Protein AF-0000000081273935 (afdb_homodimer)

Secondary structure (DSSP, 8-state):
-BPPHHHHHHHHHHHHHHH-TTS-B-HHHHHHHHT--HHHHHHHHHHHHHTTSEEEE-STT-EEEESS-GGG-BHHHHHHHH-TT---SGGG-TTT---TTTTT-HHHHHHHHHHHHHHHHHTT-BHHHHHSSHHHHHHHHHHS----------------------------/-BPPHHHHHHHHHHHHHHH-TTS-B-HHHHHHHHT--HHHHHHHHHHHHH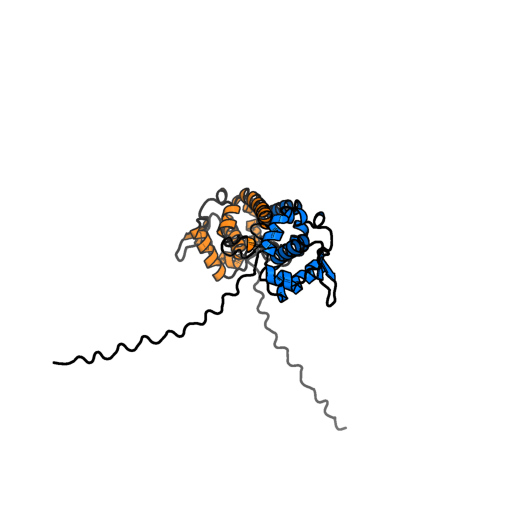TTSEEEE-STT-EEEESS-GGG-BHHHHHHHH-TT---SGGG-TTT---TTTTT-HHHHHHHHHHHHHHHHHTT-BHHHHHSSHHHHHHHHHHTT---------------------------

Structure (mmCIF, N/CA/C/O backbone):
data_AF-0000000081273935-model_v1
#
loop_
_entity.id
_entity.type
_entity.pdbx_description
1 polymer 'HTH-type transcriptional regulator NsrR'
#
loop_
_atom_site.group_PDB
_atom_site.id
_atom_site.type_symbol
_atom_site.label_atom_id
_atom_site.label_alt_id
_atom_site.label_comp_id
_atom_site.label_asym_id
_atom_site.label_entity_id
_atom_site.label_seq_id
_atom_site.pdbx_PDB_ins_code
_atom_site.Cartn_x
_atom_site.Cartn_y
_atom_site.Cartn_z
_atom_site.occupancy
_atom_site.B_iso_or_equiv
_atom_site.auth_seq_id
_atom_site.auth_comp_id
_atom_site.auth_asym_id
_atom_site.auth_atom_id
_atom_site.pdbx_PDB_model_num
ATOM 1 N N . MET A 1 1 ? -3.295 0.38 0.451 1 48.06 1 MET A N 1
ATOM 2 C CA . MET A 1 1 ? -1.956 0.269 -0.122 1 48.06 1 MET A CA 1
ATOM 3 C C . MET A 1 1 ? -1.962 -0.638 -1.348 1 48.06 1 MET A C 1
ATOM 5 O O . MET A 1 1 ? -2.605 -1.689 -1.345 1 48.06 1 MET A O 1
ATOM 9 N N . ARG A 1 2 ? -1.8 -0.103 -2.625 1 55.75 2 ARG A N 1
ATOM 10 C CA . ARG A 1 2 ? -1.937 -0.917 -3.828 1 55.75 2 ARG A CA 1
ATOM 11 C C . ARG A 1 2 ? -0.639 -1.654 -4.141 1 55.75 2 ARG A C 1
ATOM 13 O O . ARG A 1 2 ? 0.449 -1.088 -4.016 1 55.75 2 ARG A O 1
ATOM 20 N N . LEU A 1 3 ? -0.863 -2.967 -4.121 1 71.56 3 LEU A N 1
ATOM 21 C CA . LEU A 1 3 ? 0.276 -3.668 -4.703 1 71.56 3 LEU A CA 1
ATOM 22 C C . LEU A 1 3 ? 0.475 -3.27 -6.16 1 71.56 3 LEU A C 1
ATOM 24 O O . LEU A 1 3 ? -0.487 -2.924 -6.852 1 71.56 3 LEU A O 1
ATOM 28 N N . THR A 1 4 ? 1.624 -3.127 -6.492 1 75.62 4 THR A N 1
ATOM 29 C CA . THR A 1 4 ? 1.9 -2.873 -7.902 1 75.62 4 THR A CA 1
ATOM 30 C C . THR A 1 4 ? 1.404 -4.027 -8.766 1 75.62 4 THR A C 1
ATOM 32 O O . THR A 1 4 ? 1.265 -5.152 -8.289 1 75.62 4 THR A O 1
ATOM 35 N N . ASP A 1 5 ? 1.161 -3.74 -10 1 79.19 5 ASP A N 1
ATOM 36 C CA . ASP A 1 5 ? 0.816 -4.785 -10.961 1 79.19 5 ASP A CA 1
ATOM 37 C C . ASP A 1 5 ? 1.893 -5.867 -11.008 1 79.19 5 ASP A C 1
ATOM 39 O O . ASP A 1 5 ? 1.584 -7.051 -11.148 1 79.19 5 ASP A O 1
ATOM 43 N N . TYR A 1 6 ? 3.049 -5.402 -10.891 1 85.56 6 TYR A N 1
ATOM 44 C CA . TYR A 1 6 ? 4.168 -6.336 -10.922 1 85.56 6 TYR A CA 1
ATOM 45 C C . TYR A 1 6 ? 4.059 -7.352 -9.789 1 85.56 6 TYR A C 1
ATOM 47 O O . TYR A 1 6 ? 4.223 -8.555 -10.008 1 85.56 6 TYR A O 1
ATOM 55 N N . THR A 1 7 ? 3.797 -6.887 -8.594 1 87.44 7 THR A N 1
ATOM 56 C CA . THR A 1 7 ? 3.676 -7.766 -7.43 1 87.44 7 THR A CA 1
ATOM 57 C C . THR A 1 7 ? 2.455 -8.672 -7.566 1 87.44 7 THR A C 1
ATOM 59 O O . THR A 1 7 ? 2.535 -9.875 -7.293 1 87.44 7 THR A O 1
ATOM 62 N N . ASP A 1 8 ? 1.388 -8.109 -8.031 1 84 8 ASP A N 1
ATOM 63 C CA . ASP A 1 8 ? 0.167 -8.891 -8.219 1 84 8 ASP A CA 1
ATOM 64 C C . ASP A 1 8 ? 0.382 -10.008 -9.234 1 84 8 ASP A C 1
ATOM 66 O O . ASP A 1 8 ? 0.072 -11.172 -8.961 1 84 8 ASP A O 1
ATOM 70 N N . TYR A 1 9 ? 0.922 -9.633 -10.352 1 88.75 9 TYR A N 1
ATOM 71 C CA . TYR A 1 9 ? 1.164 -10.625 -11.398 1 88.75 9 TYR A CA 1
ATOM 72 C C . TYR A 1 9 ? 2.18 -11.664 -10.945 1 88.75 9 TYR A C 1
ATOM 74 O O . TYR A 1 9 ? 2.094 -12.828 -11.328 1 88.75 9 TYR A O 1
ATOM 82 N N . SER A 1 10 ? 3.078 -11.211 -10.156 1 93.25 10 SER A N 1
ATOM 83 C CA . SER A 1 10 ? 4.059 -12.148 -9.625 1 93.25 10 SER A CA 1
ATOM 84 C C . SER A 1 10 ? 3.395 -13.211 -8.766 1 93.25 10 SER A C 1
ATOM 86 O O . SER A 1 10 ? 3.674 -14.406 -8.922 1 93.25 10 SER A O 1
ATOM 88 N N . LEU A 1 11 ? 2.539 -12.742 -7.91 1 91.75 11 LEU A N 1
ATOM 89 C CA . LEU A 1 11 ? 1.852 -13.672 -7.02 1 91.75 11 LEU A CA 1
ATOM 90 C C . LEU A 1 11 ? 0.932 -14.594 -7.809 1 91.75 11 LEU A C 1
ATOM 92 O O . LEU A 1 11 ? 0.904 -15.805 -7.562 1 91.75 11 LEU A O 1
ATOM 96 N N . ARG A 1 12 ? 0.26 -14.125 -8.75 1 87.31 12 ARG A N 1
ATOM 97 C CA . ARG A 1 12 ? -0.607 -14.93 -9.602 1 87.31 12 ARG A CA 1
ATOM 98 C C . ARG A 1 12 ? 0.199 -15.969 -10.375 1 87.31 12 ARG A C 1
ATOM 100 O O . ARG A 1 12 ? -0.231 -17.109 -10.523 1 87.31 12 ARG A O 1
ATOM 107 N N . THR A 1 13 ? 1.25 -15.523 -10.875 1 93.06 13 THR A N 1
ATOM 108 C CA . THR A 1 13 ? 2.135 -16.422 -11.609 1 93.06 13 THR A CA 1
ATOM 109 C C . THR A 1 13 ? 2.596 -17.578 -10.711 1 93.06 13 THR A C 1
ATOM 111 O O . THR A 1 13 ? 2.516 -18.734 -11.109 1 93.06 13 THR A O 1
ATOM 114 N N . LEU A 1 14 ? 3.041 -17.25 -9.547 1 94.88 14 LEU A N 1
ATOM 115 C CA . LEU A 1 14 ? 3.498 -18.266 -8.602 1 94.88 14 LEU A CA 1
ATOM 116 C C . LEU A 1 14 ? 2.373 -19.25 -8.266 1 94.88 14 LEU A C 1
ATOM 118 O O . LEU A 1 14 ? 2.596 -20.453 -8.18 1 94.88 14 LEU A O 1
ATOM 122 N N . ILE A 1 15 ? 1.193 -18.734 -8.078 1 91.12 15 ILE A N 1
ATOM 123 C CA . ILE A 1 15 ? 0.037 -19.562 -7.75 1 91.12 15 ILE A CA 1
ATOM 124 C C . ILE A 1 15 ? -0.25 -20.531 -8.906 1 91.12 15 ILE A C 1
ATOM 126 O O . ILE A 1 15 ? -0.48 -21.719 -8.68 1 91.12 15 ILE A O 1
ATOM 130 N N . TYR A 1 16 ? -0.215 -20.016 -10.125 1 89.75 16 TYR A N 1
ATOM 131 C CA . TYR A 1 16 ? -0.485 -20.828 -11.305 1 89.75 16 TYR A CA 1
ATOM 132 C C . TYR A 1 16 ? 0.5 -21.984 -11.398 1 89.75 16 TYR A C 1
ATOM 134 O O . TYR A 1 16 ? 0.101 -23.141 -11.617 1 89.75 16 TYR A O 1
ATOM 142 N N . VAL A 1 17 ? 1.719 -21.656 -11.273 1 93.44 17 VAL A N 1
ATOM 143 C CA . VAL A 1 17 ? 2.756 -22.672 -11.367 1 93.44 17 VAL A CA 1
ATOM 144 C C . VAL A 1 17 ? 2.584 -23.688 -10.242 1 93.44 17 VAL A C 1
ATOM 146 O O . VAL A 1 17 ? 2.729 -24.906 -10.461 1 93.44 17 VAL A O 1
ATOM 149 N N . ALA A 1 18 ? 2.285 -23.234 -9.07 1 92.44 18 ALA A N 1
ATOM 150 C CA . ALA A 1 18 ? 2.166 -24.078 -7.891 1 92.44 18 ALA A CA 1
ATOM 151 C C . ALA A 1 18 ? 1.022 -25.078 -8.055 1 92.44 18 ALA A C 1
ATOM 153 O O . ALA A 1 18 ? 1.094 -26.203 -7.543 1 92.44 18 ALA A O 1
ATOM 154 N N . VAL A 1 19 ? -0.063 -24.719 -8.703 1 87.06 19 VAL A N 1
ATOM 155 C CA . VAL A 1 19 ? -1.219 -25.594 -8.836 1 87.06 19 VAL A CA 1
ATOM 156 C C . VAL A 1 19 ? -0.988 -26.594 -9.969 1 87.06 19 VAL A C 1
ATOM 158 O O . VAL A 1 19 ? -1.79 -27.5 -10.18 1 87.06 19 VAL A O 1
ATOM 161 N N . HIS A 1 20 ? 0.089 -26.391 -10.727 1 88.06 20 HIS A N 1
ATOM 162 C CA . HIS A 1 20 ? 0.511 -27.312 -11.773 1 88.06 20 HIS A CA 1
ATOM 163 C C . HIS A 1 20 ? 1.897 -27.875 -11.484 1 88.06 20 HIS A C 1
ATOM 165 O O . HIS A 1 20 ? 2.826 -27.688 -12.273 1 88.06 20 HIS A O 1
ATOM 171 N N . PRO A 1 21 ? 2.061 -28.625 -10.438 1 86.5 21 PRO A N 1
ATOM 172 C CA . PRO A 1 21 ? 3.385 -29.047 -9.977 1 86.5 21 PRO A CA 1
ATOM 173 C C . PRO A 1 21 ? 4.043 -30.062 -10.914 1 86.5 21 PRO A C 1
ATOM 175 O O . PRO A 1 21 ? 5.273 -30.156 -10.953 1 86.5 21 PRO A O 1
ATOM 178 N N . ASP A 1 22 ? 3.354 -30.719 -11.688 1 87.75 22 ASP A N 1
ATOM 179 C CA . ASP A 1 22 ? 3.91 -31.797 -12.484 1 87.75 22 ASP A CA 1
ATOM 180 C C . ASP A 1 22 ? 4.012 -31.406 -13.961 1 87.75 22 ASP A C 1
ATOM 182 O O . ASP A 1 22 ? 4.164 -32.281 -14.828 1 87.75 22 ASP A O 1
ATOM 186 N N . VAL A 1 23 ? 3.838 -30.188 -14.219 1 89.69 23 VAL A N 1
ATOM 187 C CA . VAL A 1 23 ? 3.881 -29.75 -15.609 1 89.69 23 VAL A CA 1
ATOM 188 C C . VAL A 1 23 ? 4.789 -28.531 -15.742 1 89.69 23 VAL A C 1
ATOM 190 O O . VAL A 1 23 ? 4.887 -27.719 -14.82 1 89.69 23 VAL A O 1
ATOM 193 N N . LEU A 1 24 ? 5.52 -28.5 -16.812 1 94 24 LEU A N 1
ATOM 194 C CA . LEU A 1 24 ? 6.219 -27.281 -17.203 1 94 24 LEU A CA 1
ATOM 195 C C . LEU A 1 24 ? 5.254 -26.281 -17.828 1 94 24 LEU A C 1
ATOM 197 O O . LEU A 1 24 ? 4.734 -26.516 -18.922 1 94 24 LEU A O 1
ATOM 201 N N . VAL A 1 25 ? 5.039 -25.203 -17.125 1 93.94 25 VAL A N 1
ATOM 202 C CA . VAL A 1 25 ? 4.086 -24.188 -17.578 1 93.94 25 VAL A CA 1
ATOM 203 C C . VAL A 1 25 ? 4.801 -23.156 -18.438 1 93.94 25 VAL A C 1
ATOM 205 O O . VAL A 1 25 ? 5.93 -22.75 -18.141 1 93.94 25 VAL A O 1
ATOM 208 N N . THR A 1 26 ? 4.098 -22.75 -19.5 1 94.12 26 THR A N 1
ATOM 209 C CA . THR A 1 26 ? 4.699 -21.734 -20.359 1 94.12 26 THR A CA 1
ATOM 210 C C . THR A 1 26 ? 4.184 -20.344 -20 1 94.12 26 THR A C 1
ATOM 212 O O . THR A 1 26 ? 3.104 -20.203 -19.422 1 94.12 26 THR A O 1
ATOM 215 N N . ILE A 1 27 ? 4.992 -19.359 -20.344 1 94.81 27 ILE A N 1
ATOM 216 C CA . ILE A 1 27 ? 4.613 -17.969 -20.125 1 94.81 27 ILE A CA 1
ATOM 217 C C . ILE A 1 27 ? 3.293 -17.672 -20.828 1 94.81 27 ILE A C 1
ATOM 219 O O . ILE A 1 27 ? 2.438 -16.969 -20.297 1 94.81 27 ILE A O 1
ATOM 223 N N . GLN A 1 28 ? 3.104 -18.25 -22.016 1 93.19 28 GLN A N 1
ATOM 224 C CA . GLN A 1 28 ? 1.89 -18.031 -22.797 1 93.19 28 GLN A CA 1
ATOM 225 C C . GLN A 1 28 ? 0.659 -18.547 -22.062 1 93.19 28 GLN A C 1
ATOM 227 O O . GLN A 1 28 ? -0.389 -17.906 -22.047 1 93.19 28 GLN A O 1
ATOM 232 N N . GLN A 1 29 ? 0.756 -19.688 -21.469 1 91 29 GLN A N 1
ATOM 233 C CA . GLN A 1 29 ? -0.348 -20.266 -20.703 1 91 29 GLN A CA 1
ATOM 234 C C . GLN A 1 29 ? -0.767 -19.344 -19.562 1 91 29 GLN A C 1
ATOM 236 O O . GLN A 1 29 ? -1.959 -19.109 -19.344 1 91 29 GLN A O 1
ATOM 241 N N . ILE A 1 30 ? 0.21 -18.828 -18.859 1 91.12 30 ILE A N 1
ATOM 242 C CA . ILE A 1 30 ? -0.064 -17.938 -17.734 1 91.12 30 ILE A CA 1
ATOM 243 C C . ILE A 1 30 ? -0.689 -16.641 -18.266 1 91.12 30 ILE A C 1
ATOM 245 O O . ILE A 1 30 ? -1.668 -16.141 -17.703 1 91.12 30 ILE A O 1
ATOM 249 N N . ALA A 1 31 ? -0.119 -16.094 -19.328 1 92.19 31 ALA A N 1
ATOM 250 C CA . ALA A 1 31 ? -0.628 -14.883 -19.953 1 92.19 31 ALA A CA 1
ATOM 251 C C . ALA A 1 31 ? -2.094 -15.039 -20.344 1 92.19 31 ALA A C 1
ATOM 253 O O . ALA A 1 31 ? -2.92 -14.172 -20.047 1 92.19 31 ALA A O 1
ATOM 254 N N . ASP A 1 32 ? -2.422 -16.141 -20.938 1 87.94 32 ASP A N 1
ATOM 255 C CA . ASP A 1 32 ? -3.773 -16.422 -21.422 1 87.94 32 ASP A CA 1
ATOM 256 C C . ASP A 1 32 ? -4.738 -16.594 -20.25 1 87.94 32 ASP A C 1
ATOM 258 O O . ASP A 1 32 ? -5.875 -16.125 -20.297 1 87.94 32 ASP A O 1
ATOM 262 N N . ALA A 1 33 ? -4.238 -17.234 -19.281 1 83.31 33 ALA A N 1
ATOM 263 C CA . ALA A 1 33 ? -5.086 -17.562 -18.125 1 83.31 33 ALA A CA 1
ATOM 264 C C . ALA A 1 33 ? -5.516 -16.297 -17.406 1 83.31 33 ALA A C 1
ATOM 266 O O . ALA A 1 33 ? -6.652 -16.203 -16.922 1 83.31 33 ALA A O 1
ATOM 267 N N . PHE A 1 34 ? -4.613 -15.273 -17.375 1 83.44 34 PHE A N 1
ATOM 268 C CA . PHE A 1 34 ? -4.902 -14.109 -16.547 1 83.44 34 PHE A CA 1
ATOM 269 C C . PHE A 1 34 ? -5.102 -12.867 -17.406 1 83.44 34 PHE A C 1
ATOM 271 O O . PHE A 1 34 ? -5.371 -11.781 -16.891 1 83.44 34 PHE A O 1
ATOM 278 N N . GLY A 1 35 ? -4.977 -12.984 -18.625 1 85.81 35 GLY A N 1
ATOM 279 C CA . GLY A 1 35 ? -5.125 -11.828 -19.5 1 85.81 35 GLY A CA 1
ATOM 280 C C . GLY A 1 35 ? -4.027 -10.797 -19.328 1 85.81 35 GLY A C 1
ATOM 281 O O . GLY A 1 35 ? -4.297 -9.594 -19.328 1 85.81 35 GLY A O 1
ATOM 282 N N . ILE A 1 36 ? -2.863 -11.297 -19.062 1 86.75 36 ILE A N 1
ATOM 283 C CA . ILE A 1 36 ? -1.701 -10.438 -18.875 1 86.75 36 ILE A CA 1
ATOM 284 C C . ILE A 1 36 ? -0.854 -10.43 -20.141 1 86.75 36 ILE A C 1
ATOM 286 O O . ILE A 1 36 ? -0.608 -11.484 -20.734 1 86.75 36 ILE A O 1
ATOM 290 N N . PRO A 1 37 ? -0.52 -9.203 -20.562 1 91.25 37 PRO A N 1
ATOM 291 C CA . PRO A 1 37 ? 0.377 -9.188 -21.719 1 91.25 37 PRO A CA 1
ATOM 292 C C . PRO A 1 37 ? 1.654 -9.992 -21.484 1 91.25 37 PRO A C 1
ATOM 294 O O . PRO A 1 37 ? 2.271 -9.891 -20.422 1 91.25 37 PRO A O 1
ATOM 297 N N . LYS A 1 38 ? 2.031 -10.727 -22.547 1 94.25 38 LYS A N 1
ATOM 298 C CA . LYS A 1 38 ? 3.168 -11.641 -22.484 1 94.25 38 LYS A CA 1
ATOM 299 C C . LYS A 1 38 ? 4.445 -10.898 -22.109 1 94.25 38 LYS A C 1
ATOM 301 O O . LYS A 1 38 ? 5.258 -11.398 -21.328 1 94.25 38 LYS A O 1
ATOM 306 N N . ASN A 1 39 ? 4.602 -9.703 -22.625 1 93.81 39 ASN A N 1
ATOM 307 C CA . ASN A 1 39 ? 5.816 -8.93 -22.375 1 93.81 39 ASN A CA 1
ATOM 308 C C . ASN A 1 39 ? 5.969 -8.586 -20.891 1 93.81 39 ASN A C 1
ATOM 310 O O . ASN A 1 39 ? 7.082 -8.594 -20.359 1 93.81 39 ASN A O 1
ATOM 314 N N . HIS A 1 40 ? 4.859 -8.344 -20.281 1 91.75 40 HIS A N 1
ATOM 315 C CA . HIS A 1 40 ? 4.898 -8.07 -18.859 1 91.75 40 HIS A CA 1
ATOM 316 C C . HIS A 1 40 ? 5.293 -9.32 -18.062 1 91.75 40 HIS A C 1
ATOM 318 O O . HIS A 1 40 ? 6.07 -9.234 -17.109 1 91.75 40 HIS A O 1
ATOM 324 N N . LEU A 1 41 ? 4.816 -10.43 -18.531 1 94.75 41 LEU A N 1
ATOM 325 C CA . LEU A 1 41 ? 5.062 -11.68 -17.828 1 94.75 41 LEU A CA 1
ATOM 326 C C . LEU A 1 41 ? 6.516 -12.109 -17.969 1 94.75 41 LEU A C 1
ATOM 328 O O . LEU A 1 41 ? 7.09 -12.703 -17.047 1 94.75 41 LEU A O 1
ATOM 332 N N . ILE A 1 42 ? 7.109 -11.781 -19.078 1 95.56 42 ILE A N 1
ATOM 333 C CA . ILE A 1 42 ? 8.508 -12.141 -19.297 1 95.56 42 ILE A CA 1
ATOM 334 C C . ILE A 1 42 ? 9.375 -11.508 -18.219 1 95.56 42 ILE A C 1
ATOM 336 O O . ILE A 1 42 ? 10.203 -12.188 -17.609 1 95.56 42 ILE A O 1
ATOM 340 N N . LYS A 1 43 ? 9.164 -10.273 -17.922 1 95 43 LYS A N 1
ATOM 341 C CA . LYS A 1 43 ? 9.922 -9.562 -16.906 1 95 43 LYS A CA 1
ATOM 342 C C . LYS A 1 43 ? 9.656 -10.148 -15.516 1 95 43 LYS A C 1
ATOM 344 O O . LYS A 1 43 ? 10.578 -10.297 -14.719 1 95 43 LYS A O 1
ATOM 349 N N . ILE A 1 44 ? 8.461 -10.438 -15.32 1 95.56 44 ILE A N 1
ATOM 350 C CA . ILE A 1 44 ? 8.047 -10.969 -14.031 1 95.56 44 ILE A CA 1
ATOM 351 C C . ILE A 1 44 ? 8.703 -12.328 -13.797 1 95.56 44 ILE A C 1
ATOM 353 O O . ILE A 1 44 ? 9.273 -12.57 -12.734 1 95.56 44 ILE A O 1
ATOM 357 N N . VAL A 1 45 ? 8.625 -13.211 -14.789 1 97.06 45 VAL A N 1
ATOM 358 C CA . VAL A 1 45 ? 9.18 -14.555 -14.688 1 97.06 45 VAL A CA 1
ATOM 359 C C . VAL A 1 45 ? 10.695 -14.477 -14.508 1 97.06 45 VAL A C 1
ATOM 361 O O . VAL A 1 45 ? 11.273 -15.211 -13.703 1 97.06 45 VAL A O 1
ATOM 364 N N . GLN A 1 46 ? 11.289 -13.609 -15.203 1 96.38 46 GLN A N 1
ATOM 365 C CA . GLN A 1 46 ? 12.727 -13.398 -15.055 1 96.38 46 GLN A CA 1
ATOM 366 C C . GLN A 1 46 ? 13.078 -12.953 -13.641 1 96.38 46 GLN A C 1
ATOM 368 O O . GLN A 1 46 ? 13.992 -13.492 -13.016 1 96.38 46 GLN A O 1
ATOM 373 N N . GLY A 1 47 ? 12.375 -12.008 -13.141 1 96.25 47 GLY A N 1
ATOM 374 C CA . GLY A 1 47 ? 12.594 -11.523 -11.789 1 96.25 47 GLY A CA 1
ATOM 375 C C . GLY A 1 47 ? 12.383 -12.586 -10.727 1 96.25 47 GLY A C 1
ATOM 376 O O . GLY A 1 47 ? 13.195 -12.727 -9.812 1 96.25 47 GLY A O 1
ATOM 377 N N . LEU A 1 48 ? 11.312 -13.297 -10.859 1 97.62 48 LEU A N 1
ATOM 378 C CA . LEU A 1 48 ? 11.008 -14.367 -9.914 1 97.62 48 LEU A CA 1
ATOM 379 C C . LEU A 1 48 ? 12.062 -15.461 -9.977 1 97.62 48 LEU A C 1
ATOM 381 O O . LEU A 1 48 ? 12.391 -16.062 -8.953 1 97.62 48 LEU A O 1
ATOM 385 N N . GLY A 1 49 ? 12.547 -15.727 -11.219 1 97.5 49 GLY A N 1
ATOM 386 C CA . GLY A 1 49 ? 13.633 -16.688 -11.391 1 97.5 49 GLY A CA 1
ATOM 387 C C . GLY A 1 49 ? 14.914 -16.25 -10.703 1 97.5 49 GLY A C 1
ATOM 388 O O . GLY A 1 49 ? 15.578 -17.047 -10.047 1 97.5 49 GLY A O 1
ATOM 389 N N . GLN A 1 50 ? 15.242 -14.969 -10.797 1 96.5 50 GLN A N 1
ATOM 390 C CA . GLN A 1 50 ? 16.453 -14.422 -10.195 1 96.5 50 GLN A CA 1
ATOM 391 C C . GLN A 1 50 ? 16.391 -14.508 -8.672 1 96.5 50 GLN A C 1
ATOM 393 O O . GLN A 1 50 ? 17.422 -14.656 -8.016 1 96.5 50 GLN A O 1
ATOM 398 N N . ASN A 1 51 ? 15.227 -14.469 -8.156 1 96 51 ASN A N 1
ATOM 399 C CA . ASN A 1 51 ? 15.055 -14.5 -6.711 1 96 51 ASN A CA 1
ATOM 400 C C . ASN A 1 51 ? 14.82 -15.922 -6.203 1 96 51 ASN A C 1
ATOM 402 O O . ASN A 1 51 ? 14.547 -16.125 -5.02 1 96 51 ASN A O 1
ATOM 406 N N . GLY A 1 52 ? 14.844 -16.859 -7.098 1 97.12 52 GLY A N 1
ATOM 407 C CA . GLY A 1 52 ? 14.805 -18.266 -6.727 1 97.12 52 GLY A CA 1
ATOM 408 C C . GLY A 1 52 ? 13.398 -18.781 -6.488 1 97.12 52 GLY A C 1
ATOM 409 O O . GLY A 1 52 ? 13.219 -19.875 -5.961 1 97.12 52 GLY A O 1
ATOM 410 N N . PHE A 1 53 ? 12.391 -18.031 -6.867 1 98.19 53 PHE A N 1
ATOM 411 C CA . PHE A 1 53 ? 11.008 -18.469 -6.676 1 98.19 53 PHE A CA 1
ATOM 412 C C . PHE A 1 53 ? 10.562 -19.375 -7.809 1 98.19 53 PHE A C 1
ATOM 414 O O . PHE A 1 53 ? 9.703 -20.25 -7.613 1 98.19 53 PHE A O 1
ATOM 421 N N . LEU A 1 54 ? 11.172 -19.141 -8.977 1 98.06 54 LEU A N 1
ATOM 422 C CA . LEU A 1 54 ? 10.883 -19.953 -10.148 1 98.06 54 LEU A CA 1
ATOM 423 C C . LEU A 1 54 ? 12.164 -20.531 -10.742 1 98.06 54 LEU A C 1
ATOM 425 O O . LEU A 1 54 ? 13.258 -20.016 -10.492 1 98.06 54 LEU A O 1
ATOM 429 N N . HIS A 1 55 ? 11.984 -21.594 -11.383 1 97.25 55 HIS A N 1
ATOM 430 C CA . HIS A 1 55 ? 13.016 -22.203 -12.211 1 97.25 55 HIS A CA 1
ATOM 431 C C . HIS A 1 55 ? 12.555 -22.312 -13.664 1 97.25 55 HIS A C 1
ATOM 433 O O . HIS A 1 55 ? 11.461 -22.812 -13.938 1 97.25 55 HIS A O 1
ATOM 439 N N . THR A 1 56 ? 13.375 -21.828 -14.547 1 95.38 56 THR A N 1
ATOM 440 C CA . THR A 1 56 ? 13.016 -21.844 -15.953 1 95.38 56 THR A CA 1
ATOM 441 C C . THR A 1 56 ? 13.875 -22.844 -16.719 1 95.38 56 THR A C 1
ATOM 443 O O . THR A 1 56 ? 15.094 -22.875 -16.562 1 95.38 56 THR A O 1
ATOM 446 N N . VAL A 1 57 ? 13.219 -23.688 -17.453 1 93.94 57 VAL A N 1
ATOM 447 C CA . VAL A 1 57 ? 13.875 -24.594 -18.391 1 93.94 57 VAL A CA 1
ATOM 448 C C . VAL A 1 57 ? 13.789 -24.031 -19.797 1 93.94 57 VAL A C 1
ATOM 450 O O . VAL A 1 57 ? 12.695 -23.797 -20.312 1 93.94 57 VAL A O 1
ATOM 453 N N . ARG A 1 58 ? 14.938 -23.797 -20.344 1 88.75 58 ARG A N 1
ATOM 454 C CA . ARG A 1 58 ? 14.977 -23.234 -21.688 1 88.75 58 ARG A CA 1
ATOM 455 C C . ARG A 1 58 ? 14.797 -24.312 -22.75 1 88.75 58 ARG A C 1
ATOM 457 O O . ARG A 1 58 ? 14.938 -25.5 -22.453 1 88.75 58 ARG A O 1
ATOM 464 N N . GLY A 1 59 ? 14.43 -23.906 -24.016 1 86.56 59 GLY A N 1
ATOM 465 C CA . GLY A 1 59 ? 14.273 -24.828 -25.141 1 86.56 59 GLY A CA 1
ATOM 466 C C . GLY A 1 59 ? 12.836 -24.953 -25.609 1 86.56 59 GLY A C 1
ATOM 467 O O . GLY A 1 59 ? 11.914 -24.453 -24.953 1 86.56 59 GLY A O 1
ATOM 468 N N . ARG A 1 60 ? 12.602 -25.609 -26.656 1 86.5 60 ARG A N 1
ATOM 469 C CA . ARG A 1 60 ? 11.297 -25.781 -27.297 1 86.5 60 ARG A CA 1
ATOM 470 C C . ARG A 1 60 ? 10.32 -26.484 -26.359 1 86.5 60 ARG A C 1
ATOM 472 O O . ARG A 1 60 ? 9.133 -26.141 -26.312 1 86.5 60 ARG A O 1
ATOM 479 N N . ALA A 1 61 ? 10.875 -27.453 -25.594 1 87.62 61 ALA A N 1
ATOM 480 C CA . ALA A 1 61 ? 10.031 -28.172 -24.641 1 87.62 61 ALA A CA 1
ATOM 481 C C . ALA A 1 61 ? 10.195 -27.609 -23.234 1 87.62 61 ALA A C 1
ATOM 483 O O . ALA A 1 61 ? 9.906 -28.281 -22.25 1 87.62 61 ALA A O 1
ATOM 484 N N . GLY A 1 62 ? 10.656 -26.375 -23.219 1 91.56 62 GLY A N 1
ATOM 485 C CA . GLY A 1 62 ? 10.914 -25.797 -21.906 1 91.56 62 GLY A CA 1
ATOM 486 C C . GLY A 1 62 ? 9.672 -25.219 -21.25 1 91.56 62 GLY A C 1
ATOM 487 O O . GLY A 1 62 ? 8.57 -25.344 -21.781 1 91.56 62 GLY A O 1
ATOM 488 N N . GLY A 1 63 ? 9.828 -24.734 -19.984 1 95.62 63 GLY A N 1
ATOM 489 C CA . GLY A 1 63 ? 8.758 -24.188 -19.156 1 95.62 63 GLY A CA 1
ATOM 490 C C . GLY A 1 63 ? 9.234 -23.75 -17.781 1 95.62 63 GLY A C 1
ATOM 491 O O . GLY A 1 63 ? 10.43 -23.562 -17.562 1 95.62 63 GLY A O 1
ATOM 492 N N . ILE A 1 64 ? 8.25 -23.406 -17 1 96.81 64 ILE A N 1
ATOM 493 C CA . ILE A 1 64 ? 8.523 -22.828 -15.695 1 96.81 64 ILE A CA 1
ATOM 494 C C . ILE A 1 64 ? 8.008 -23.75 -14.594 1 96.81 64 ILE A C 1
ATOM 496 O O . ILE A 1 64 ? 6.918 -24.312 -14.711 1 96.81 64 ILE A O 1
ATOM 500 N N . THR A 1 65 ? 8.82 -23.938 -13.633 1 96.81 65 THR A N 1
ATOM 501 C CA . THR A 1 65 ? 8.438 -24.625 -12.398 1 96.81 65 THR A CA 1
ATOM 502 C C . THR A 1 65 ? 8.789 -23.766 -11.18 1 96.81 65 THR A C 1
ATOM 504 O O . THR A 1 65 ? 9.461 -22.75 -11.305 1 96.81 65 THR A O 1
ATOM 507 N N . LEU A 1 66 ? 8.242 -24.219 -10.07 1 97.44 66 LEU A N 1
ATOM 508 C CA . LEU A 1 66 ? 8.656 -23.531 -8.852 1 97.44 66 LEU A CA 1
ATOM 509 C C . LEU A 1 66 ? 10.141 -23.75 -8.578 1 97.44 66 LEU A C 1
ATOM 511 O O . LEU A 1 66 ? 10.664 -24.844 -8.82 1 97.44 66 LEU A O 1
ATOM 515 N N . GLY A 1 67 ? 10.844 -22.734 -8.039 1 96.94 67 GLY A N 1
ATOM 516 C CA . GLY A 1 67 ? 12.25 -22.844 -7.695 1 96.94 67 GLY A CA 1
ATOM 517 C C . GLY A 1 67 ? 12.492 -23.547 -6.371 1 96.94 67 GLY A C 1
ATOM 518 O O . GLY A 1 67 ? 13.609 -23.984 -6.086 1 96.94 67 GLY A O 1
ATOM 519 N N . ARG A 1 68 ? 11.523 -23.641 -5.578 1 96.19 68 ARG A N 1
ATOM 520 C CA . ARG A 1 68 ? 11.477 -24.328 -4.293 1 96.19 68 ARG A CA 1
ATOM 521 C C . ARG A 1 68 ? 10.047 -24.766 -3.961 1 96.19 68 ARG A C 1
ATOM 523 O O . ARG A 1 68 ? 9.094 -24.297 -4.578 1 96.19 68 ARG A O 1
ATOM 530 N N . PRO A 1 69 ? 9.93 -25.719 -3.045 1 96.62 69 PRO A N 1
ATOM 531 C CA . PRO A 1 69 ? 8.578 -26.156 -2.707 1 96.62 69 PRO A CA 1
ATOM 532 C C . PRO A 1 69 ? 7.672 -25.016 -2.266 1 96.62 69 PRO A C 1
ATOM 534 O O . PRO A 1 69 ? 8.141 -24.062 -1.62 1 96.62 69 PRO A O 1
ATOM 537 N N . ALA A 1 70 ? 6.379 -25.109 -2.572 1 95.69 70 ALA A N 1
ATOM 538 C CA . ALA A 1 70 ? 5.398 -24.062 -2.279 1 95.69 70 ALA A CA 1
ATOM 539 C C . ALA A 1 70 ? 5.371 -23.75 -0.789 1 95.69 70 ALA A C 1
ATOM 541 O O . ALA A 1 70 ? 5.148 -22.594 -0.401 1 95.69 70 ALA A O 1
ATOM 542 N N . VAL A 1 71 ? 5.605 -24.703 0.086 1 95.75 71 VAL A N 1
ATOM 543 C CA . VAL A 1 71 ? 5.551 -24.562 1.537 1 95.75 71 VAL A CA 1
ATOM 544 C C . VAL A 1 71 ? 6.723 -23.703 2.014 1 95.75 71 VAL A C 1
ATOM 546 O O . VAL A 1 71 ? 6.672 -23.125 3.098 1 95.75 71 VAL A O 1
ATOM 549 N N . GLU A 1 72 ? 7.746 -23.562 1.198 1 97.5 72 GLU A N 1
ATOM 550 C CA . GLU A 1 72 ? 8.953 -22.828 1.563 1 97.5 72 GLU A CA 1
ATOM 551 C C . GLU A 1 72 ? 8.938 -21.422 0.974 1 97.5 72 GLU A C 1
ATOM 553 O O . GLU A 1 72 ? 9.828 -20.609 1.252 1 97.5 72 GLU A O 1
ATOM 558 N N . ILE A 1 73 ? 8 -21.125 0.107 1 97.5 73 ILE A N 1
ATOM 559 C CA . ILE A 1 73 ? 7.887 -19.812 -0.491 1 97.5 73 ILE A CA 1
ATOM 560 C C . ILE A 1 73 ? 6.98 -18.922 0.371 1 97.5 73 ILE A C 1
ATOM 562 O O . ILE A 1 73 ? 5.754 -19.047 0.312 1 97.5 73 ILE A O 1
ATOM 566 N N . ASN A 1 74 ? 7.641 -18.062 1.112 1 97.62 74 ASN A N 1
ATOM 567 C CA . ASN A 1 74 ? 6.934 -17.141 1.997 1 97.62 74 ASN A CA 1
ATOM 568 C C . ASN A 1 74 ? 6.34 -15.977 1.224 1 97.62 74 ASN A C 1
ATOM 570 O O . ASN A 1 74 ? 7.027 -15.344 0.42 1 97.62 74 ASN A O 1
ATOM 574 N N . ILE A 1 75 ? 5.102 -15.648 1.482 1 95.19 75 ILE A N 1
ATOM 575 C CA . ILE A 1 75 ? 4.395 -14.617 0.739 1 95.19 75 ILE A CA 1
ATOM 576 C C . ILE A 1 75 ? 5 -13.25 1.05 1 95.19 75 ILE A C 1
ATOM 578 O O . ILE A 1 75 ? 5.133 -12.398 0.161 1 95.19 75 ILE A O 1
ATOM 582 N N . GLY A 1 76 ? 5.336 -13.031 2.33 1 94.31 76 GLY A N 1
ATOM 583 C CA . GLY A 1 76 ? 6.02 -11.797 2.676 1 94.31 76 GLY A CA 1
ATOM 584 C C . GLY A 1 76 ? 7.305 -11.586 1.896 1 94.31 76 GLY A C 1
ATOM 585 O O . GLY A 1 76 ? 7.59 -10.477 1.44 1 94.31 76 GL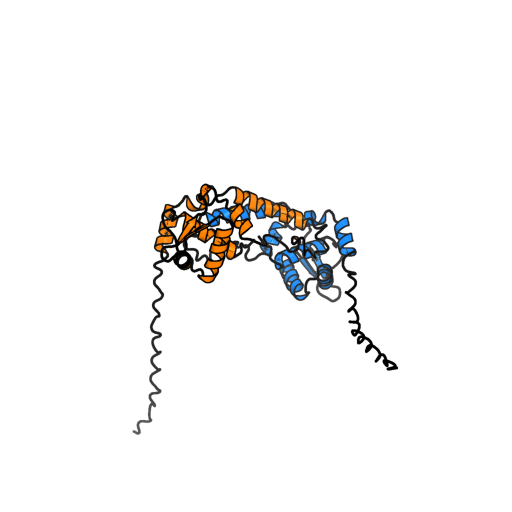Y A O 1
ATOM 586 N N . ASP A 1 77 ? 8.078 -12.633 1.756 1 94.81 77 ASP A N 1
ATOM 587 C CA . ASP A 1 77 ? 9.32 -12.578 0.99 1 94.81 77 ASP A CA 1
ATOM 588 C C . ASP A 1 77 ? 9.055 -12.219 -0.47 1 94.81 77 ASP A C 1
ATOM 590 O O . ASP A 1 77 ? 9.781 -11.43 -1.067 1 94.81 77 ASP A O 1
ATOM 594 N N . VAL A 1 78 ? 8.023 -12.797 -1.063 1 95.12 78 VAL A N 1
ATOM 595 C CA . VAL A 1 78 ? 7.676 -12.531 -2.455 1 95.12 78 VAL A CA 1
ATOM 596 C C . VAL A 1 78 ? 7.305 -11.055 -2.619 1 95.12 78 VAL A C 1
ATOM 598 O O . VAL A 1 78 ? 7.785 -10.383 -3.537 1 95.12 78 VAL A O 1
ATOM 601 N N . VAL A 1 79 ? 6.477 -10.539 -1.742 1 91.31 79 VAL A N 1
ATOM 602 C CA . VAL A 1 79 ? 6.016 -9.156 -1.831 1 91.31 79 VAL A CA 1
ATOM 603 C C . VAL A 1 79 ? 7.199 -8.211 -1.653 1 91.31 79 VAL A C 1
ATOM 605 O O . VAL A 1 79 ? 7.336 -7.23 -2.393 1 91.31 79 VAL A O 1
ATOM 608 N N . ARG A 1 80 ? 8.055 -8.508 -0.725 1 90.56 80 ARG A N 1
ATOM 609 C CA . ARG A 1 80 ? 9.227 -7.664 -0.509 1 90.56 80 ARG A CA 1
ATOM 610 C C . ARG A 1 80 ? 10.133 -7.676 -1.731 1 90.56 80 ARG A C 1
ATOM 612 O O . ARG A 1 80 ? 10.734 -6.652 -2.076 1 90.56 80 ARG A O 1
ATOM 619 N N . ALA A 1 81 ? 10.219 -8.75 -2.357 1 91.38 81 ALA A N 1
ATOM 620 C CA . ALA A 1 81 ? 11.109 -8.891 -3.508 1 91.38 81 ALA A CA 1
ATOM 621 C C . ALA A 1 81 ? 10.523 -8.219 -4.742 1 91.38 81 ALA A C 1
ATOM 623 O O . ALA A 1 81 ? 11.25 -7.836 -5.656 1 91.38 81 ALA A O 1
ATOM 624 N N . THR A 1 82 ? 9.281 -8.133 -4.801 1 89.75 82 THR A N 1
ATOM 625 C CA . THR A 1 82 ? 8.633 -7.684 -6.027 1 89.75 82 THR A CA 1
ATOM 626 C C . THR A 1 82 ? 8.125 -6.254 -5.871 1 89.75 82 THR A C 1
ATOM 628 O O . THR A 1 82 ? 7.645 -5.652 -6.836 1 89.75 82 THR A O 1
ATOM 631 N N . GLU A 1 83 ? 8.172 -5.762 -4.727 1 78.69 83 GLU A N 1
ATOM 632 C CA . GLU A 1 83 ? 7.723 -4.391 -4.5 1 78.69 83 GLU A CA 1
ATOM 633 C C . GLU A 1 83 ? 8.898 -3.475 -4.176 1 78.69 83 GLU A C 1
ATOM 635 O O . GLU A 1 83 ? 9.305 -3.361 -3.014 1 78.69 83 GLU A O 1
ATOM 640 N N . PRO A 1 84 ? 9.633 -2.977 -5.195 1 62.47 84 PRO A N 1
ATOM 641 C CA . PRO A 1 84 ? 10.828 -2.174 -4.914 1 62.47 84 PRO A CA 1
ATOM 642 C C . PRO A 1 84 ? 10.547 -1.012 -3.965 1 62.47 84 PRO A C 1
ATOM 644 O O . PRO A 1 84 ? 11.43 -0.609 -3.199 1 62.47 84 PRO A O 1
ATOM 647 N N . ASP A 1 85 ? 9.555 -0.386 -4.23 1 58.25 85 ASP A N 1
ATOM 648 C CA . ASP A 1 85 ? 9.383 0.868 -3.506 1 58.25 85 ASP A CA 1
ATOM 649 C C . ASP A 1 85 ? 8.477 0.677 -2.291 1 58.25 85 ASP A C 1
ATOM 651 O O . ASP A 1 85 ? 7.684 1.562 -1.953 1 58.25 85 ASP A O 1
ATOM 655 N N . PHE A 1 86 ? 8.5 -0.623 -1.895 1 53.25 86 PHE A N 1
ATOM 656 C CA . PHE A 1 86 ? 7.688 -0.582 -0.684 1 53.25 86 PHE A CA 1
ATOM 657 C C . PHE A 1 86 ? 8.086 0.594 0.198 1 53.25 86 PHE A C 1
ATOM 659 O O . PHE A 1 86 ? 7.699 0.663 1.366 1 53.25 86 PHE A O 1
ATOM 666 N N . SER A 1 87 ? 9.008 1.382 -0.32 1 45.22 87 SER A N 1
ATOM 667 C CA . SER A 1 87 ? 9.164 2.617 0.441 1 45.22 87 SER A CA 1
ATOM 668 C C . SER A 1 87 ? 7.863 3.41 0.479 1 45.22 87 SER A C 1
ATOM 670 O O . SER A 1 87 ? 7.379 3.869 -0.558 1 45.22 87 SER A O 1
ATOM 672 N N . LEU A 1 88 ? 6.953 2.912 1.302 1 44.91 88 LEU A N 1
ATOM 673 C CA . LEU A 1 88 ? 5.711 3.662 1.456 1 44.91 88 LEU A CA 1
ATOM 674 C C . LEU A 1 88 ? 5.875 5.094 0.957 1 44.91 88 LEU A C 1
ATOM 676 O O . LEU A 1 88 ? 5.418 5.43 -0.138 1 44.91 88 LEU A O 1
ATOM 680 N N . VAL A 1 89 ? 5.734 6.219 1.76 1 44.12 89 VAL A N 1
ATOM 681 C CA . VAL A 1 89 ? 5.75 7.652 1.505 1 44.12 89 VAL A CA 1
ATOM 682 C C . VAL A 1 89 ? 7.176 8.109 1.201 1 44.12 89 VAL A C 1
ATOM 684 O O . VAL A 1 89 ? 8.141 7.453 1.594 1 44.12 89 VAL A O 1
ATOM 687 N N . GLU A 1 90 ? 7.266 8.781 0.065 1 44.97 90 GLU A N 1
ATOM 688 C CA . GLU A 1 90 ? 8.5 9.555 -0.061 1 44.97 90 GLU A CA 1
ATOM 689 C C . GLU A 1 90 ? 9.102 9.859 1.307 1 44.97 90 GLU A C 1
ATOM 691 O O . GLU A 1 90 ? 10.328 9.953 1.443 1 44.97 90 GLU A O 1
ATOM 696 N N . CYS A 1 91 ? 8.172 10.148 2.146 1 46.84 91 CYS A N 1
ATOM 697 C CA . CYS A 1 91 ? 8.797 10.438 3.434 1 46.84 91 CYS A CA 1
ATOM 698 C C . CYS A 1 91 ? 9.773 9.344 3.826 1 46.84 91 CYS A C 1
ATOM 700 O O . CYS A 1 91 ? 10.688 9.57 4.617 1 46.84 91 CYS A O 1
ATOM 702 N N . PHE A 1 92 ? 9.539 8.289 3.188 1 46.03 92 PHE A N 1
ATOM 703 C CA . PHE A 1 92 ? 10.406 7.195 3.631 1 46.03 92 PHE A CA 1
ATOM 704 C C . PHE A 1 92 ? 11.609 7.051 2.713 1 46.03 92 PHE A C 1
ATOM 706 O O . PHE A 1 92 ? 12.461 6.188 2.928 1 46.03 92 PHE A O 1
ATOM 713 N N . HIS A 1 93 ? 11.43 7.629 1.589 1 46.78 93 HIS A N 1
ATOM 714 C CA . HIS A 1 93 ? 12.68 7.496 0.846 1 46.78 93 HIS A CA 1
ATOM 715 C C . HIS A 1 93 ? 13.828 8.164 1.586 1 46.78 93 HIS A C 1
ATOM 717 O O . HIS A 1 93 ? 13.82 9.383 1.787 1 46.78 93 HIS A O 1
ATOM 723 N N . VAL A 1 94 ? 14.391 7.449 2.375 1 43.12 94 VAL A N 1
ATOM 724 C CA . VAL A 1 94 ? 15.586 7.914 3.076 1 43.12 94 VAL A CA 1
ATOM 725 C C . VAL A 1 94 ? 16.359 8.898 2.193 1 43.12 94 VAL A C 1
ATOM 727 O O . VAL A 1 94 ? 16.797 9.945 2.662 1 43.12 94 VAL A O 1
ATOM 730 N N . ASN A 1 95 ? 16.516 8.484 1.04 1 45.38 95 ASN A N 1
ATOM 731 C CA . ASN A 1 95 ? 17.469 9.242 0.233 1 45.38 95 ASN A CA 1
ATOM 732 C C . ASN A 1 95 ? 16.812 10.492 -0.365 1 45.38 95 ASN A C 1
ATOM 734 O O . ASN A 1 95 ? 17.516 11.43 -0.75 1 45.38 95 ASN A O 1
ATOM 738 N N . ASP A 1 96 ? 15.562 10.398 -0.503 1 45.88 96 ASP A N 1
ATOM 739 C CA . ASP A 1 96 ? 14.969 11.562 -1.167 1 45.88 96 ASP A CA 1
ATOM 740 C C . ASP A 1 96 ? 13.945 12.242 -0.269 1 45.88 96 ASP A C 1
ATOM 742 O O . ASP A 1 96 ? 13.031 12.914 -0.758 1 45.88 96 ASP A O 1
ATOM 746 N N . ASN A 1 97 ? 14 11.922 0.923 1 49.25 97 ASN A N 1
ATOM 747 C CA . ASN A 1 97 ? 13.031 12.477 1.86 1 49.25 97 ASN A CA 1
ATOM 748 C C . ASN A 1 97 ? 13.25 13.977 2.062 1 49.25 97 ASN A C 1
ATOM 750 O O . ASN A 1 97 ? 14.258 14.391 2.635 1 49.25 97 ASN A O 1
ATOM 754 N N . HIS A 1 98 ? 12.75 14.695 1.239 1 52.69 98 HIS A N 1
ATOM 755 C CA . HIS A 1 98 ? 12.852 16.156 1.343 1 52.69 98 HIS A CA 1
ATOM 756 C C . HIS A 1 98 ? 11.859 16.703 2.369 1 52.69 98 HIS A C 1
ATOM 758 O O . HIS A 1 98 ? 11.711 17.906 2.504 1 52.69 98 HIS A O 1
ATOM 764 N N . CYS A 1 99 ? 11.227 15.641 3.057 1 57.75 99 CYS A N 1
ATOM 765 C CA . CYS A 1 99 ? 10.266 16.234 3.971 1 57.75 99 CYS A CA 1
ATOM 766 C C . CYS A 1 99 ? 10.953 16.797 5.203 1 57.75 99 CYS A C 1
ATOM 768 O O . CYS A 1 99 ? 11.719 16.094 5.875 1 57.75 99 CYS A O 1
ATOM 770 N N . ILE A 1 100 ? 11.008 18.109 5.297 1 57.84 100 ILE A N 1
ATOM 771 C CA . ILE A 1 100 ? 11.672 18.906 6.324 1 57.84 100 ILE A CA 1
ATOM 772 C C . ILE A 1 100 ? 11.242 18.422 7.707 1 57.84 100 ILE A C 1
ATOM 774 O O . ILE A 1 100 ? 11.984 18.562 8.68 1 57.84 100 ILE A O 1
ATOM 778 N N . ILE A 1 101 ? 9.969 17.797 7.699 1 57.12 101 ILE A N 1
ATOM 779 C CA . ILE A 1 101 ? 9.484 17.422 9.023 1 57.12 101 ILE A CA 1
ATOM 780 C C . ILE A 1 101 ? 9.695 15.93 9.25 1 57.12 101 ILE A C 1
ATOM 782 O O . ILE A 1 101 ? 9.359 15.406 10.312 1 57.12 101 ILE A O 1
ATOM 786 N N . THR A 1 102 ? 10.211 15.273 8.305 1 58.22 102 THR A N 1
ATOM 787 C CA . THR A 1 102 ? 10.312 13.82 8.375 1 58.22 102 THR A CA 1
ATOM 788 C C . THR A 1 102 ? 11.008 13.383 9.656 1 58.22 102 THR A C 1
ATOM 790 O O . THR A 1 102 ? 10.609 12.406 10.289 1 58.22 102 THR A O 1
ATOM 793 N N . ARG A 1 103 ? 12.062 14.164 10.008 1 55.03 103 ARG A N 1
ATOM 794 C CA . ARG A 1 103 ? 12.859 13.734 11.148 1 55.03 103 ARG A CA 1
ATOM 795 C C . ARG A 1 103 ? 12.062 13.844 12.445 1 55.03 103 ARG A C 1
ATOM 797 O O . ARG A 1 103 ? 12.352 13.148 13.422 1 55.03 103 ARG A O 1
ATOM 804 N N . VAL A 1 104 ? 11.055 14.703 12.414 1 57.31 104 VAL A N 1
ATOM 805 C CA . VAL A 1 104 ? 10.336 14.938 13.664 1 57.31 104 VAL A CA 1
ATOM 806 C C . VAL A 1 104 ? 8.898 14.43 13.539 1 57.31 104 VAL A C 1
ATOM 808 O O . VAL A 1 104 ? 8.188 14.32 14.539 1 57.31 104 VAL A O 1
ATOM 811 N N . CYS A 1 105 ? 8.547 14.125 12.32 1 68.75 105 CYS A N 1
ATOM 812 C CA . CYS A 1 105 ? 7.16 13.742 12.102 1 68.75 105 CYS A CA 1
ATOM 813 C C . CYS A 1 105 ? 6.938 12.281 12.484 1 68.75 105 CYS A C 1
ATOM 815 O O . CYS A 1 105 ? 7.711 11.406 12.094 1 68.75 105 CYS A O 1
ATOM 817 N N . GLY A 1 106 ? 6.078 12.062 13.594 1 78.81 106 GLY A N 1
ATOM 818 C CA . GLY A 1 106 ? 5.691 10.719 14 1 78.81 106 GLY A CA 1
ATOM 819 C C . GLY A 1 106 ? 5.086 9.906 12.875 1 78.81 106 GLY A C 1
ATOM 820 O O . GLY A 1 106 ? 4.777 8.727 13.055 1 78.81 106 GLY A O 1
ATOM 821 N N . LEU A 1 107 ? 4.992 10.633 11.695 1 81.06 107 LEU A N 1
ATOM 822 C CA . LEU A 1 107 ? 4.312 9.992 10.578 1 81.06 107 LEU A CA 1
ATOM 823 C C . LEU A 1 107 ? 5.086 8.773 10.094 1 81.06 107 LEU A C 1
ATOM 825 O O . LEU A 1 107 ? 4.5 7.715 9.852 1 81.06 107 LEU A O 1
ATOM 829 N N . ARG A 1 108 ? 6.395 8.93 10.031 1 79.06 108 ARG A N 1
ATOM 830 C CA . ARG A 1 108 ? 7.234 7.832 9.57 1 79.06 108 ARG A CA 1
ATOM 831 C C . ARG A 1 108 ? 7.098 6.621 10.492 1 79.06 108 ARG A C 1
ATOM 833 O O . ARG A 1 108 ? 6.996 5.484 10.023 1 79.06 108 ARG A O 1
ATOM 840 N N . GLY A 1 109 ? 7.195 6.938 11.797 1 83.5 109 GLY A N 1
ATOM 841 C CA . GLY A 1 109 ? 7.074 5.852 12.758 1 83.5 109 GLY A CA 1
ATOM 842 C C . GLY A 1 109 ? 5.746 5.129 12.68 1 83.5 109 GLY A C 1
ATOM 843 O O . GLY A 1 109 ? 5.695 3.896 12.734 1 83.5 109 GLY A O 1
ATOM 844 N N . VAL A 1 110 ? 4.699 5.875 12.531 1 86.31 110 VAL A N 1
ATOM 845 C CA . VAL A 1 110 ? 3.352 5.312 12.5 1 86.31 110 VAL A CA 1
ATOM 846 C C . VAL A 1 110 ? 3.174 4.469 11.234 1 86.31 110 VAL A C 1
ATOM 848 O O . VAL A 1 110 ? 2.656 3.352 11.297 1 86.31 110 VAL A O 1
ATOM 851 N N . LEU A 1 111 ? 3.607 4.988 10.094 1 84.31 111 LEU A N 1
ATOM 852 C CA . LEU A 1 111 ? 3.465 4.258 8.836 1 84.31 111 LEU A CA 1
ATOM 853 C C . LEU A 1 111 ? 4.359 3.021 8.828 1 84.31 111 LEU A C 1
ATOM 855 O O . LEU A 1 111 ? 3.977 1.982 8.281 1 84.31 111 LEU A O 1
ATOM 859 N N . ALA A 1 112 ? 5.566 3.184 9.438 1 84.5 112 ALA A N 1
ATOM 860 C CA . ALA A 1 112 ? 6.469 2.039 9.555 1 84.5 112 ALA A CA 1
ATOM 861 C C . ALA A 1 112 ? 5.844 0.934 10.398 1 84.5 112 ALA A C 1
ATOM 863 O O . ALA A 1 112 ? 5.949 -0.248 10.062 1 84.5 112 ALA A O 1
ATOM 864 N N . ALA A 1 113 ? 5.227 1.354 11.484 1 89.25 113 ALA A N 1
ATOM 865 C CA . ALA A 1 113 ? 4.551 0.391 12.352 1 89.25 113 ALA A CA 1
ATOM 866 C C . ALA A 1 113 ? 3.416 -0.307 11.609 1 89.25 113 ALA A C 1
ATOM 868 O O . ALA A 1 113 ? 3.23 -1.52 11.742 1 89.25 113 ALA A O 1
ATOM 869 N N . ALA A 1 114 ? 2.617 0.456 10.883 1 89.19 114 ALA A N 1
ATOM 870 C CA . ALA A 1 114 ? 1.521 -0.107 10.094 1 89.19 114 ALA A CA 1
ATOM 871 C C . ALA A 1 114 ? 2.045 -1.086 9.047 1 89.19 114 ALA A C 1
ATOM 873 O O . ALA A 1 114 ? 1.491 -2.174 8.875 1 89.19 114 ALA A O 1
ATOM 874 N N . LEU A 1 115 ? 3.121 -0.704 8.398 1 86.44 115 LEU A N 1
ATOM 875 C CA . LEU A 1 115 ? 3.73 -1.564 7.395 1 86.44 115 LEU A CA 1
ATOM 876 C C . LEU A 1 115 ? 4.266 -2.846 8.023 1 86.44 115 LEU A C 1
ATOM 878 O O . LEU A 1 115 ? 4.141 -3.926 7.445 1 86.44 115 LEU A O 1
ATOM 882 N N . GLN A 1 116 ? 4.902 -2.652 9.141 1 90.69 116 GLN A N 1
ATOM 883 C CA . GLN A 1 116 ? 5.402 -3.82 9.852 1 90.69 116 GLN A CA 1
ATOM 884 C C . GLN A 1 116 ? 4.273 -4.797 10.172 1 90.69 116 GLN A C 1
ATOM 886 O O . GLN A 1 116 ? 4.426 -6.008 10.008 1 90.69 116 GLN A O 1
ATOM 891 N N . ALA A 1 117 ? 3.17 -4.273 10.602 1 92.25 117 ALA A N 1
ATOM 892 C CA . ALA A 1 117 ? 2.012 -5.113 10.883 1 92.25 117 ALA A CA 1
ATOM 893 C C . ALA A 1 117 ? 1.51 -5.805 9.617 1 92.25 117 ALA A C 1
ATOM 895 O O . ALA A 1 117 ? 1.133 -6.98 9.648 1 92.25 117 ALA A O 1
ATOM 896 N N . TYR A 1 118 ? 1.52 -5.102 8.531 1 89.56 118 TYR A N 1
ATOM 897 C CA . TYR A 1 118 ? 1.151 -5.621 7.223 1 89.56 118 TYR A CA 1
ATOM 898 C C . TYR A 1 118 ? 2.01 -6.828 6.855 1 89.56 118 TYR A C 1
ATOM 900 O O . TYR A 1 118 ? 1.484 -7.898 6.539 1 89.56 118 TYR A O 1
ATOM 908 N N . PHE A 1 119 ? 3.281 -6.715 7.043 1 91.06 119 PHE A N 1
ATOM 909 C CA . PHE A 1 119 ? 4.199 -7.777 6.648 1 91.06 119 PHE A CA 1
ATOM 910 C C . PHE A 1 119 ? 4.18 -8.914 7.66 1 91.06 119 PHE A C 1
ATOM 912 O O . PHE A 1 119 ? 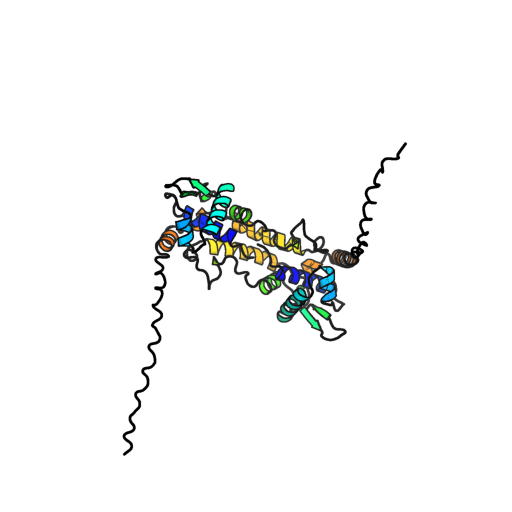4.387 -10.078 7.297 1 91.06 119 PHE A O 1
ATOM 919 N N . GLU A 1 120 ? 3.986 -8.586 8.922 1 95.81 120 GLU A N 1
ATOM 920 C CA . GLU A 1 120 ? 3.881 -9.641 9.938 1 95.81 120 GLU A CA 1
ATOM 921 C C . GLU A 1 120 ? 2.779 -10.633 9.586 1 95.81 120 GLU A C 1
ATOM 923 O O . GLU A 1 120 ? 2.93 -11.836 9.805 1 95.81 120 GLU A O 1
ATOM 928 N N . VAL A 1 121 ? 1.686 -10.141 8.992 1 94.69 121 VAL A N 1
ATOM 929 C CA . VAL A 1 121 ? 0.605 -11.016 8.547 1 94.69 121 VAL A CA 1
ATOM 930 C C . VAL A 1 121 ? 1.053 -11.82 7.332 1 94.69 121 VAL A C 1
ATOM 932 O O . VAL A 1 121 ? 0.92 -13.047 7.305 1 94.69 121 VAL A O 1
ATOM 935 N N . LEU A 1 122 ? 1.61 -11.133 6.301 1 92.62 122 LEU A N 1
ATOM 936 C CA . LEU A 1 122 ? 2.053 -11.805 5.09 1 92.62 122 LEU A CA 1
ATOM 937 C C . LEU A 1 122 ? 3.086 -12.883 5.41 1 92.62 122 LEU A C 1
ATOM 939 O O . LEU A 1 122 ? 3.111 -13.938 4.773 1 92.62 122 LEU A O 1
ATOM 943 N N . ASP A 1 123 ? 3.922 -12.664 6.438 1 96.44 123 ASP A N 1
ATOM 944 C CA . ASP A 1 123 ? 5.016 -13.555 6.812 1 96.44 123 ASP A CA 1
ATOM 945 C C . ASP A 1 123 ? 4.484 -14.852 7.43 1 96.44 123 ASP A C 1
ATOM 947 O O . ASP A 1 123 ? 5.227 -15.828 7.578 1 96.44 123 ASP A O 1
ATOM 951 N N . THR A 1 124 ? 3.234 -14.883 7.789 1 96.94 124 THR A N 1
ATOM 952 C CA . THR A 1 124 ? 2.664 -16.078 8.391 1 96.94 124 THR A CA 1
ATOM 953 C C . THR A 1 124 ? 2.113 -17.016 7.324 1 96.94 124 THR A C 1
ATOM 955 O O . THR A 1 124 ? 1.702 -18.141 7.625 1 96.94 124 THR A O 1
ATOM 958 N N . TYR A 1 125 ? 2.143 -16.594 6.047 1 95.31 125 TYR A N 1
ATOM 959 C CA . TYR A 1 125 ? 1.571 -17.391 4.969 1 95.31 125 TYR A CA 1
ATOM 960 C C . TYR A 1 125 ? 2.652 -17.844 3.99 1 95.31 125 TYR A C 1
ATOM 962 O O . TYR A 1 125 ? 3.637 -17.125 3.773 1 95.31 125 TYR A O 1
ATOM 970 N N . THR A 1 126 ? 2.451 -18.984 3.443 1 96.38 126 THR A N 1
ATOM 971 C CA . THR A 1 126 ? 3.275 -19.516 2.357 1 96.38 126 THR A CA 1
ATOM 972 C C . THR A 1 126 ? 2.449 -19.672 1.083 1 96.38 126 THR A C 1
ATOM 974 O O . THR A 1 126 ? 1.225 -19.547 1.111 1 96.38 126 THR A O 1
ATOM 977 N N . LEU A 1 127 ? 3.164 -19.938 -0.042 1 94.81 127 LEU A N 1
ATOM 978 C CA . LEU A 1 127 ? 2.48 -20.188 -1.306 1 94.81 127 LEU A CA 1
ATOM 979 C C . LEU A 1 127 ? 1.542 -21.375 -1.186 1 94.81 127 LEU A C 1
ATOM 981 O O . LEU A 1 127 ? 0.462 -21.391 -1.779 1 94.81 127 LEU A O 1
ATOM 985 N N . GLN A 1 128 ? 1.938 -22.359 -0.441 1 93.12 128 GLN A N 1
ATOM 986 C CA . GLN A 1 128 ? 1.098 -23.531 -0.23 1 93.12 128 GLN A CA 1
ATOM 987 C C . GLN A 1 128 ? -0.232 -23.156 0.413 1 93.12 128 GLN A C 1
ATOM 989 O O . GLN A 1 128 ? -1.274 -23.719 0.079 1 93.12 128 GLN A O 1
ATOM 994 N N . ASP A 1 129 ? -0.223 -22.219 1.347 1 91.25 129 ASP A N 1
ATOM 995 C CA . ASP A 1 129 ? -1.434 -21.75 2.018 1 91.25 129 ASP A CA 1
ATOM 996 C C . ASP A 1 129 ? -2.412 -21.141 1.019 1 91.25 129 ASP A C 1
ATOM 998 O O . ASP A 1 129 ? -3.627 -21.188 1.222 1 91.25 129 ASP A O 1
ATOM 1002 N N . LEU A 1 130 ? -1.914 -20.578 -0.007 1 88.56 130 LEU A N 1
ATOM 1003 C CA . LEU A 1 130 ? -2.754 -19.891 -0.984 1 88.56 130 LEU A CA 1
ATOM 1004 C C . LEU A 1 130 ? -3.445 -20.891 -1.903 1 88.56 130 LEU A C 1
ATOM 1006 O O . LEU A 1 130 ? -4.5 -20.594 -2.469 1 88.56 130 LEU A O 1
ATOM 1010 N N . ILE A 1 131 ? -2.855 -22.031 -2.123 1 85.75 131 ILE A N 1
ATOM 1011 C CA . ILE A 1 131 ? -3.391 -22.953 -3.113 1 85.75 131 ILE A CA 1
ATOM 1012 C C . ILE A 1 131 ? -4.133 -24.094 -2.41 1 85.75 131 ILE A C 1
ATOM 1014 O O . ILE A 1 131 ? -4.691 -24.969 -3.064 1 85.75 131 ILE A O 1
ATOM 1018 N N . GLU A 1 132 ? -3.959 -24.484 -1.08 1 73.44 132 GLU A N 1
ATOM 1019 C CA . GLU A 1 132 ? -4.602 -25.594 -0.391 1 73.44 132 GLU A CA 1
ATOM 1020 C C . GLU A 1 132 ? -6.066 -25.719 -0.802 1 73.44 132 GLU A C 1
ATOM 1022 O O . GLU A 1 132 ? -6.621 -26.828 -0.802 1 73.44 132 GLU A O 1
ATOM 1027 N N . ARG A 1 133 ? -6.852 -24.797 -1.081 1 58.88 133 ARG A N 1
ATOM 1028 C CA . ARG A 1 133 ? -8.047 -25.328 -1.724 1 58.88 133 ARG A CA 1
ATOM 1029 C C . ARG A 1 133 ? -7.793 -25.625 -3.199 1 58.88 133 ARG A C 1
ATOM 1031 O O . ARG A 1 133 ? -8.258 -24.891 -4.07 1 58.88 133 ARG A O 1
ATOM 1038 N N . PRO A 1 134 ? -6.805 -26.453 -3.455 1 53.91 134 PRO A N 1
ATOM 1039 C CA . PRO A 1 134 ? -6.27 -26.688 -4.797 1 53.91 134 PRO A CA 1
ATOM 1040 C C . PRO A 1 134 ? -7.355 -27.016 -5.816 1 53.91 134 PRO A C 1
ATOM 1042 O O . PRO A 1 134 ? -7.316 -26.531 -6.949 1 53.91 134 PRO A O 1
ATOM 1045 N N . ALA A 1 135 ? -8.219 -28.016 -5.445 1 50.19 135 ALA A N 1
ATOM 1046 C CA . ALA A 1 135 ? -9.195 -28.531 -6.402 1 50.19 135 ALA A CA 1
ATOM 1047 C C . ALA A 1 135 ? -10.039 -27.391 -6.984 1 50.19 135 ALA A C 1
ATOM 1049 O O . ALA A 1 135 ? -10.383 -27.406 -8.172 1 50.19 135 ALA A O 1
ATOM 1050 N N . ALA A 1 136 ? -10.25 -26.547 -6.188 1 50.53 136 ALA A N 1
ATOM 1051 C CA . ALA A 1 136 ? -11.141 -25.5 -6.656 1 50.53 136 ALA A CA 1
ATOM 1052 C C . ALA A 1 136 ? -10.406 -24.516 -7.562 1 50.53 136 ALA A C 1
ATOM 1054 O O . ALA A 1 136 ? -10.961 -24.031 -8.555 1 50.53 136 ALA A O 1
ATOM 1055 N N . LEU A 1 137 ? -9.141 -24.422 -7.32 1 55.31 137 LEU A N 1
ATOM 1056 C CA . LEU A 1 137 ? -8.359 -23.516 -8.141 1 55.31 137 LEU A CA 1
ATOM 1057 C C . LEU A 1 137 ? -8.086 -24.109 -9.523 1 55.31 137 LEU A C 1
ATOM 1059 O O . LEU A 1 137 ? -8.133 -23.406 -10.531 1 55.31 137 LEU A O 1
ATOM 1063 N N . ASN A 1 138 ? -7.832 -25.422 -9.508 1 55.97 138 ASN A N 1
ATOM 1064 C CA . ASN A 1 138 ? -7.605 -26.125 -10.766 1 55.97 138 ASN A CA 1
ATOM 1065 C C . ASN A 1 138 ? -8.82 -26.031 -11.68 1 55.97 138 ASN A C 1
ATOM 1067 O O . ASN A 1 138 ? -8.68 -25.891 -12.898 1 55.97 138 ASN A O 1
ATOM 1071 N N . ARG A 1 139 ? -9.992 -26.172 -11.062 1 52.22 139 ARG A N 1
ATOM 1072 C CA . ARG A 1 139 ? -11.227 -26.156 -11.836 1 52.22 139 ARG A CA 1
ATOM 1073 C C . ARG A 1 139 ? -11.469 -24.781 -12.445 1 52.22 139 ARG A C 1
ATOM 1075 O O . ARG A 1 139 ? -11.867 -24.672 -13.609 1 52.22 139 ARG A O 1
ATOM 1082 N N . VAL A 1 140 ? -11.234 -23.859 -11.695 1 52.09 140 VAL A N 1
ATOM 1083 C CA . VAL A 1 140 ? -11.508 -22.5 -12.172 1 52.09 140 VAL A CA 1
ATOM 1084 C C . VAL A 1 140 ? -10.484 -22.109 -13.227 1 52.09 140 VAL A C 1
ATOM 1086 O O . VAL A 1 140 ? -10.828 -21.484 -14.242 1 52.09 140 VAL A O 1
ATOM 1089 N N . LEU A 1 141 ? -9.258 -22.5 -12.938 1 55.5 141 LEU A N 1
ATOM 1090 C CA . LEU A 1 141 ? -8.195 -22.219 -13.898 1 55.5 141 LEU A CA 1
ATOM 1091 C C . LEU A 1 141 ? -8.375 -23.031 -15.172 1 55.5 141 LEU A C 1
ATOM 1093 O O . LEU A 1 141 ? -8.039 -22.578 -16.266 1 55.5 141 LEU A O 1
ATOM 1097 N N . ALA A 1 142 ? -8.891 -24.266 -14.93 1 50.75 142 ALA A N 1
ATOM 1098 C CA . ALA A 1 142 ? -9.219 -25.109 -16.078 1 50.75 142 ALA A CA 1
ATOM 1099 C C . ALA A 1 142 ? -10.422 -24.562 -16.828 1 50.75 142 ALA A C 1
ATOM 1101 O O . ALA A 1 142 ? -10.492 -24.656 -18.062 1 50.75 142 ALA A O 1
ATOM 1102 N N . GLU A 1 143 ? -11.453 -24.188 -16.031 1 45.66 143 GLU A N 1
ATOM 1103 C CA . GLU A 1 143 ? -12.672 -23.688 -16.672 1 45.66 143 GLU A CA 1
ATOM 1104 C C . GLU A 1 143 ? -12.461 -22.266 -17.203 1 45.66 143 GLU A C 1
ATOM 1106 O O . GLU A 1 143 ? -13.312 -21.75 -17.938 1 45.66 143 GLU A O 1
ATOM 1111 N N . GLY A 1 144 ? -11.789 -21.516 -16.672 1 42.5 144 GLY A N 1
ATOM 1112 C CA . GLY A 1 144 ? -11.562 -20.172 -17.188 1 42.5 144 GLY A CA 1
ATOM 1113 C C . GLY A 1 144 ? -11.57 -20.125 -18.703 1 42.5 144 GLY A C 1
ATOM 1114 O O . GLY A 1 144 ? -11.641 -21.156 -19.375 1 42.5 144 GLY A O 1
ATOM 1115 N N . VAL A 1 145 ? -10.883 -19.25 -19.531 1 37.75 145 VAL A N 1
ATOM 1116 C CA . VAL A 1 145 ? -11.188 -18.672 -20.844 1 37.75 145 VAL A CA 1
ATOM 1117 C C . VAL A 1 145 ? -11.203 -19.766 -21.906 1 37.75 145 VAL A C 1
ATOM 1119 O O . VAL A 1 145 ? -10.164 -20.328 -22.234 1 37.75 145 VAL A O 1
ATOM 1122 N N . ALA A 1 146 ? -11.977 -20.891 -22.031 1 34.72 146 ALA A N 1
ATOM 1123 C CA . ALA A 1 146 ? -12.57 -20.656 -23.344 1 34.72 146 ALA A CA 1
ATOM 1124 C C . ALA A 1 146 ? -13.43 -19.406 -23.344 1 34.72 146 ALA A C 1
ATOM 1126 O O . ALA A 1 146 ? -14.594 -19.438 -22.938 1 34.72 146 ALA A O 1
ATOM 1127 N N . VAL A 1 147 ? -13.062 -18.375 -22.859 1 31.97 147 VAL A N 1
ATOM 1128 C CA . VAL A 1 147 ? -13.883 -17.188 -23.062 1 31.97 147 VAL A CA 1
ATOM 1129 C C . VAL A 1 147 ? -14.242 -17.078 -24.547 1 31.97 147 VAL A C 1
ATOM 1131 O O . VAL A 1 147 ? -13.359 -17.078 -25.406 1 31.97 147 VAL A O 1
ATOM 1134 N N . PRO A 1 148 ? -15.375 -17.516 -24.906 1 31.28 148 PRO A N 1
ATOM 1135 C CA . PRO A 1 148 ? -15.695 -17.266 -26.312 1 31.28 148 PRO A CA 1
ATOM 1136 C C . PRO A 1 148 ? -15.273 -15.867 -26.766 1 31.28 148 PRO A C 1
ATOM 1138 O O . PRO A 1 148 ? -15.445 -14.891 -26.031 1 31.28 148 PRO A O 1
ATOM 1141 N N . MET A 1 149 ? -14.203 -15.773 -27.5 1 30.39 149 MET A N 1
ATOM 1142 C CA . MET A 1 149 ? -13.844 -14.523 -28.156 1 30.39 149 MET A CA 1
ATOM 1143 C C . MET A 1 149 ? -15.094 -13.758 -28.578 1 30.39 149 MET A C 1
ATOM 1145 O O . MET A 1 149 ? -16.031 -14.344 -29.109 1 30.39 149 MET A O 1
ATOM 1149 N N . PRO A 1 150 ? -15.391 -12.68 -27.875 1 31.55 150 PRO A N 1
ATOM 1150 C CA . PRO A 1 150 ? -16.562 -12.008 -28.438 1 31.55 150 PRO A CA 1
ATOM 1151 C C . PRO A 1 150 ? -16.578 -12.062 -29.969 1 31.55 150 PRO A C 1
ATOM 1153 O O . PRO A 1 150 ? -15.531 -11.938 -30.609 1 31.55 150 PRO A O 1
ATOM 1156 N N . GLN A 1 151 ? -17.219 -13.016 -30.516 1 28.48 151 GLN A N 1
ATOM 1157 C CA . GLN A 1 151 ? -17.438 -12.977 -31.953 1 28.48 151 GLN A CA 1
ATOM 1158 C C . GLN A 1 151 ? -17.578 -11.539 -32.469 1 28.48 151 GLN A C 1
ATOM 1160 O O . GLN A 1 151 ? -18.188 -10.703 -31.781 1 28.48 151 GLN A O 1
ATOM 1165 N N . SER A 1 152 ? -16.422 -10.961 -33.062 1 30.69 152 SER A N 1
ATOM 1166 C CA . SER A 1 152 ? -16.562 -9.75 -33.875 1 30.69 152 SER A CA 1
ATOM 1167 C C . SER A 1 152 ? -17.969 -9.656 -34.469 1 30.69 152 SER A C 1
ATOM 1169 O O . SER A 1 152 ? -18.359 -10.5 -35.281 1 30.69 152 SER A O 1
ATOM 1171 N N . GLY A 1 153 ? -18.906 -9.477 -33.562 1 28.05 153 GLY A N 1
ATOM 1172 C CA . GLY A 1 153 ? -20.234 -9.258 -34.094 1 28.05 153 GLY A CA 1
ATOM 1173 C C . GLY A 1 153 ? -20.234 -8.539 -35.438 1 28.05 153 GLY A C 1
ATOM 1174 O O . GLY A 1 153 ? -19.5 -7.57 -35.625 1 28.05 153 GLY A O 1
ATOM 1175 N N . LYS A 1 154 ? -20.219 -9.273 -36.531 1 32.78 154 LYS A N 1
ATOM 1176 C CA . LYS A 1 154 ? -20.531 -8.664 -37.812 1 32.78 154 LYS A CA 1
ATOM 1177 C C . LYS A 1 154 ? -21.469 -7.48 -37.656 1 32.78 154 LYS A C 1
ATOM 1179 O O . LYS A 1 154 ? -22.562 -7.625 -37.094 1 32.78 154 LYS A O 1
ATOM 1184 N N . GLY A 1 155 ? -20.844 -6.293 -37.219 1 27.27 155 GLY A N 1
ATOM 1185 C CA . GLY A 1 155 ? -21.562 -5.031 -37.344 1 27.27 155 GLY A CA 1
ATOM 1186 C C . GLY A 1 155 ? -22.547 -5.016 -38.469 1 27.27 155 GLY A C 1
ATOM 1187 O O . GLY A 1 155 ? -22.172 -5.137 -39.656 1 27.27 155 GLY A O 1
ATOM 1188 N N . ARG A 1 156 ? -23.609 -5.707 -38.25 1 32.06 156 ARG A N 1
ATOM 1189 C CA . ARG A 1 156 ? -24.734 -5.652 -39.188 1 32.06 156 ARG A CA 1
ATOM 1190 C C . ARG A 1 156 ? -24.922 -4.238 -39.719 1 32.06 156 ARG A C 1
ATOM 1192 O O . ARG A 1 156 ? -24.906 -3.27 -38.969 1 32.06 156 ARG A O 1
ATOM 1199 N N . THR A 1 157 ? -24.359 -4.039 -41 1 31.36 157 THR A N 1
ATOM 1200 C CA . THR A 1 157 ? -24.625 -2.836 -41.781 1 31.36 157 THR A CA 1
ATOM 1201 C C . THR A 1 157 ? -26.047 -2.342 -41.5 1 31.36 157 THR A C 1
ATOM 1203 O O . THR A 1 157 ? -27 -3.125 -41.531 1 31.36 157 THR A O 1
ATOM 1206 N N . PRO A 1 158 ? -26.109 -1.333 -40.625 1 30.83 158 PRO A N 1
ATOM 1207 C CA . PRO A 1 158 ? -27.484 -0.85 -40.438 1 30.83 158 PRO A CA 1
ATOM 1208 C C . PRO A 1 158 ? -28.312 -0.873 -41.719 1 30.83 158 PRO A C 1
ATOM 1210 O O . PRO A 1 158 ? -27.859 -0.364 -42.75 1 30.83 158 PRO A O 1
ATOM 1213 N N . LYS A 1 159 ? -28.859 -2.039 -42 1 27.72 159 LYS A N 1
ATOM 1214 C CA . LYS A 1 159 ? -29.734 -2.018 -43.156 1 27.72 159 LYS A CA 1
ATOM 1215 C C . LYS A 1 159 ? -30.5 -0.7 -43.25 1 27.72 159 LYS A C 1
ATOM 1217 O O . LYS A 1 159 ? -31.094 -0.251 -42.25 1 27.72 159 LYS A O 1
ATOM 1222 N N . ALA A 1 160 ? -30.047 0.143 -44.25 1 30.83 160 ALA A N 1
ATOM 1223 C CA . ALA A 1 160 ? -30.703 1.39 -44.656 1 30.83 160 ALA A CA 1
ATOM 1224 C C . ALA A 1 160 ? -32.219 1.286 -44.5 1 30.83 160 ALA A C 1
ATOM 1226 O O . ALA A 1 160 ? -32.812 0.231 -44.75 1 30.83 160 ALA A O 1
ATOM 1227 N N . ALA A 1 161 ? -32.719 1.959 -43.406 1 28.75 161 ALA A N 1
ATOM 1228 C CA . ALA A 1 161 ? -34.188 2.055 -43.281 1 28.75 161 ALA A CA 1
ATOM 1229 C C . ALA A 1 161 ? -34.844 2.068 -44.656 1 28.75 161 ALA A C 1
ATOM 1231 O O . ALA A 1 161 ? -34.344 2.691 -45.594 1 28.75 161 ALA A O 1
ATOM 1232 N N . PRO A 1 162 ? -35.406 0.888 -45.031 1 30.7 162 PRO A N 1
ATOM 1233 C CA . PRO A 1 162 ? -36.062 0.967 -46.344 1 30.7 162 PRO A CA 1
ATOM 1234 C C . PRO A 1 162 ? -36.75 2.312 -46.562 1 30.7 162 PRO A C 1
ATOM 1236 O O . PRO A 1 162 ? -37.188 2.971 -45.625 1 30.7 162 PRO A O 1
ATOM 1239 N N . ALA A 1 163 ? -36.094 3.049 -47.5 1 28.75 163 ALA A N 1
ATOM 1240 C CA . ALA A 1 163 ? -36.781 4.246 -48 1 28.75 163 ALA A CA 1
ATOM 1241 C C . ALA A 1 163 ? -38.281 4.039 -48.031 1 28.75 163 ALA A C 1
ATOM 1243 O O . ALA A 1 163 ? -38.781 3.016 -48.531 1 28.75 163 ALA A O 1
ATOM 1244 N N . ALA A 1 164 ? -38.875 4.43 -46.875 1 29.33 164 ALA A N 1
ATOM 1245 C CA . ALA A 1 164 ? -40.344 4.488 -46.875 1 29.33 164 ALA A CA 1
ATOM 1246 C C . ALA A 1 164 ? -40.844 4.812 -48.281 1 29.33 164 ALA A C 1
ATOM 1248 O O . ALA A 1 164 ? -40.281 5.672 -48.969 1 29.33 164 ALA A O 1
ATOM 1249 N N . GLY A 1 165 ? -41.188 3.689 -48.938 1 26.94 165 GLY A N 1
ATOM 1250 C CA . GLY A 1 165 ? -41.938 3.766 -50.188 1 26.94 165 GLY A CA 1
ATOM 1251 C C . GLY A 1 165 ? -42.844 4.977 -50.281 1 26.94 165 GLY A C 1
ATOM 1252 O O . GLY A 1 165 ? -43.344 5.469 -49.25 1 26.94 165 GLY A O 1
ATOM 1253 N N . SER A 1 166 ? -42.406 5.855 -51.188 1 28.86 166 SER A N 1
ATOM 1254 C CA . SER A 1 166 ? -43.188 6.949 -51.75 1 28.86 166 SER A CA 1
ATOM 1255 C C . SER A 1 166 ? -44.656 6.566 -51.875 1 28.86 166 SER A C 1
ATOM 1257 O O . SER A 1 166 ? -45 5.586 -52.531 1 28.86 166 SER A O 1
ATOM 1259 N N . ARG A 1 167 ? -45.281 6.465 -50.625 1 26.8 167 ARG A N 1
ATOM 1260 C CA . ARG A 1 167 ? -46.75 6.391 -50.781 1 26.8 167 ARG A CA 1
ATOM 1261 C C . ARG A 1 167 ? -47.219 7.305 -51.906 1 26.8 167 ARG A C 1
ATOM 1263 O O . ARG A 1 167 ? -46.875 8.492 -51.938 1 26.8 167 ARG A O 1
ATOM 1270 N N . THR A 1 168 ? -47.156 6.672 -53.031 1 29.2 168 THR A N 1
ATOM 1271 C CA . THR A 1 168 ? -47.906 7.223 -54.156 1 29.2 168 THR A CA 1
ATOM 1272 C C . THR A 1 168 ? -49.25 7.73 -53.719 1 29.2 168 THR A C 1
ATOM 1274 O O . THR A 1 168 ? -50.125 6.945 -53.281 1 29.2 168 THR A O 1
ATOM 1277 N N . ARG A 1 169 ? -49.219 8.719 -52.75 1 23.33 169 ARG A N 1
ATOM 1278 C CA . ARG A 1 169 ? -50.531 9.32 -52.594 1 23.33 169 ARG A CA 1
ATOM 1279 C C . ARG A 1 169 ? -51.281 9.406 -53.938 1 23.33 169 ARG A C 1
ATOM 1281 O O . ARG A 1 169 ? -50.781 10 -54.875 1 23.33 169 ARG A O 1
ATOM 1288 N N . LYS A 1 170 ? -52.031 8.328 -54.125 1 28.61 170 LYS A N 1
ATOM 1289 C CA . LYS A 1 170 ? -53.125 8.406 -55.094 1 28.61 170 LYS A CA 1
ATOM 1290 C C . LYS A 1 170 ? -53.938 9.672 -54.875 1 28.61 170 LYS A C 1
ATOM 1292 O O . LYS A 1 170 ? -54.562 9.852 -53.844 1 28.61 170 LYS A O 1
ATOM 1297 N N . SER A 1 171 ? -53.25 10.891 -55 1 23.19 171 SER A N 1
ATOM 1298 C CA . SER A 1 171 ? -54.219 11.969 -55.156 1 23.19 171 SER A CA 1
ATOM 1299 C C . SER A 1 171 ? -55.375 11.531 -56.031 1 23.19 171 SER A C 1
ATOM 1301 O O . SER A 1 171 ? -55.188 11.078 -57.156 1 23.19 171 SER A O 1
ATOM 1303 N N . GLY A 1 172 ? -56.406 10.984 -55.344 1 23.59 172 GLY A N 1
ATOM 1304 C CA . GLY A 1 172 ? -57.688 11.406 -55.875 1 23.59 172 GLY A CA 1
ATOM 1305 C C . GLY A 1 172 ? -57.812 12.914 -56.031 1 23.59 172 GLY A C 1
ATOM 1306 O O . GLY A 1 172 ? -57.156 13.672 -55.312 1 23.59 172 GLY A O 1
ATOM 1307 N N . MET B 1 1 ? 3.746 -1.133 0.441 1 48 1 MET B N 1
ATOM 1308 C CA . MET B 1 1 ? 2.531 -0.503 -0.067 1 48 1 MET B CA 1
ATOM 1309 C C . MET B 1 1 ? 2.672 1.015 -0.089 1 48 1 MET B C 1
ATOM 1311 O O . MET B 1 1 ? 3.189 1.608 0.859 1 48 1 MET B O 1
ATOM 1315 N N . ARG B 1 2 ? 2.801 1.7 -1.302 1 55.88 2 ARG B N 1
ATOM 1316 C CA . ARG B 1 2 ? 3.074 3.133 -1.357 1 55.88 2 ARG B CA 1
ATOM 1317 C C . ARG B 1 2 ? 1.793 3.941 -1.189 1 55.88 2 ARG B C 1
ATOM 1319 O O . ARG B 1 2 ? 0.749 3.58 -1.736 1 55.88 2 ARG B O 1
ATOM 1326 N N . LEU B 1 3 ? 1.903 4.73 -0.117 1 71.75 3 LEU B N 1
ATOM 1327 C CA . LEU B 1 3 ? 0.826 5.715 -0.108 1 71.75 3 LEU B CA 1
ATOM 1328 C C . LEU B 1 3 ? 0.914 6.625 -1.327 1 71.75 3 LEU B C 1
ATOM 1330 O O . LEU B 1 3 ? 2.004 6.875 -1.846 1 71.75 3 LEU B O 1
ATOM 1334 N N . THR B 1 4 ? -0.131 6.891 -1.838 1 75.94 4 THR B N 1
ATOM 1335 C CA . THR B 1 4 ? -0.144 7.855 -2.936 1 75.94 4 THR B CA 1
ATOM 1336 C C . THR B 1 4 ? 0.394 9.203 -2.475 1 75.94 4 THR B C 1
ATOM 1338 O O . THR B 1 4 ? 0.35 9.523 -1.284 1 75.94 4 THR B O 1
ATOM 1341 N N . ASP B 1 5 ? 0.864 9.977 -3.395 1 79.38 5 ASP B N 1
ATOM 1342 C CA . ASP B 1 5 ? 1.279 11.344 -3.104 1 79.38 5 ASP B CA 1
ATOM 1343 C C . ASP B 1 5 ? 0.139 12.141 -2.475 1 79.38 5 ASP B C 1
ATOM 1345 O O . ASP B 1 5 ? 0.366 12.961 -1.585 1 79.38 5 ASP B O 1
ATOM 1349 N N . TYR B 1 6 ? -0.971 11.852 -2.971 1 85.62 6 TYR B N 1
ATOM 1350 C CA . TYR B 1 6 ? -2.145 12.547 -2.451 1 85.62 6 TYR B CA 1
ATOM 1351 C C . TYR B 1 6 ? -2.314 12.289 -0.959 1 85.62 6 TYR B C 1
ATOM 1353 O O . TYR B 1 6 ? -2.547 13.227 -0.186 1 85.62 6 TYR B O 1
ATOM 1361 N N . THR B 1 7 ? -2.213 11.047 -0.552 1 87.5 7 THR B N 1
ATOM 1362 C CA . THR B 1 7 ? -2.361 10.68 0.852 1 87.5 7 THR B CA 1
ATOM 1363 C C . THR B 1 7 ? -1.218 11.258 1.684 1 87.5 7 THR B C 1
ATOM 1365 O O . THR B 1 7 ? -1.441 11.797 2.77 1 87.5 7 THR B O 1
ATOM 1368 N N . ASP B 1 8 ? -0.041 11.172 1.153 1 84.06 8 ASP B N 1
ATOM 1369 C CA . ASP B 1 8 ? 1.127 11.703 1.848 1 84.06 8 ASP B CA 1
ATOM 1370 C C . ASP B 1 8 ? 0.998 13.211 2.066 1 84.06 8 ASP B C 1
ATOM 1372 O O . ASP B 1 8 ? 1.159 13.695 3.188 1 84.06 8 ASP B O 1
ATOM 1376 N N . TYR B 1 9 ? 0.679 13.891 1.012 1 88.75 9 TYR B N 1
ATOM 1377 C CA . TYR B 1 9 ? 0.537 15.344 1.103 1 88.75 9 TYR B CA 1
ATOM 1378 C C . TYR B 1 9 ? -0.622 15.719 2.018 1 88.75 9 TYR B C 1
ATOM 1380 O O . TYR B 1 9 ? -0.568 16.734 2.709 1 88.75 9 TYR B O 1
ATOM 1388 N N . SER B 1 10 ? -1.591 14.898 1.99 1 93.25 10 SER B N 1
ATOM 1389 C CA . SER B 1 10 ? -2.725 15.141 2.875 1 93.25 10 SER B CA 1
ATOM 1390 C C . SER B 1 10 ? -2.303 15.086 4.34 1 93.25 10 SER B C 1
ATOM 1392 O O . SER B 1 10 ? -2.648 15.969 5.125 1 93.25 10 SER B O 1
ATOM 1394 N N . LEU B 1 11 ? -1.567 14.062 4.629 1 91.75 11 LEU B N 1
ATOM 1395 C CA . LEU B 1 11 ? -1.12 13.891 6.008 1 91.75 11 LEU B CA 1
ATOM 1396 C C . LEU B 1 11 ? -0.16 15.008 6.41 1 91.75 11 LEU B C 1
ATOM 1398 O O . LEU B 1 11 ? -0.272 15.562 7.504 1 91.75 11 LEU B O 1
ATOM 1402 N N . ARG B 1 12 ? 0.702 15.383 5.594 1 87.44 12 ARG B N 1
ATOM 1403 C CA . ARG B 1 12 ? 1.632 16.484 5.848 1 87.44 12 ARG B CA 1
ATOM 1404 C C . ARG B 1 12 ? 0.886 17.797 6.055 1 87.44 12 ARG B C 1
ATOM 1406 O O . ARG B 1 12 ? 1.24 18.578 6.93 1 87.44 12 ARG B O 1
ATOM 1413 N N . THR B 1 13 ? -0.037 17.984 5.227 1 93.06 13 THR B N 1
ATOM 1414 C CA . THR B 1 13 ? -0.857 19.188 5.336 1 93.06 13 THR B CA 1
ATOM 1415 C C . THR B 1 13 ? -1.555 19.25 6.691 1 93.06 13 THR B C 1
ATOM 1417 O O . THR B 1 13 ? -1.504 20.266 7.379 1 93.06 13 THR B O 1
ATOM 1420 N N . LEU B 1 14 ? -2.15 18.172 7.07 1 94.94 14 LEU B N 1
ATOM 1421 C CA . LEU B 1 14 ? -2.842 18.109 8.352 1 94.94 14 LEU B CA 1
ATOM 1422 C C . LEU B 1 14 ? -1.875 18.359 9.508 1 94.94 14 LEU B C 1
ATOM 1424 O O . LEU B 1 14 ? -2.207 19.062 10.461 1 94.94 14 LEU B O 1
ATOM 1428 N N . ILE B 1 15 ? -0.708 17.828 9.422 1 91.12 15 ILE B N 1
ATOM 1429 C CA . ILE B 1 15 ? 0.304 17.984 10.461 1 91.12 15 ILE B CA 1
ATOM 1430 C C . ILE B 1 15 ? 0.705 19.453 10.562 1 91.12 15 ILE B C 1
ATOM 1432 O O . ILE B 1 15 ? 0.797 20 11.664 1 91.12 15 ILE B O 1
ATOM 1436 N N . TYR B 1 16 ? 0.925 20.078 9.422 1 89.75 16 TYR B N 1
ATOM 1437 C CA . TYR B 1 16 ? 1.323 21.484 9.391 1 89.75 16 TYR B CA 1
ATOM 1438 C C . TYR B 1 16 ? 0.276 22.359 10.062 1 89.75 16 TYR B C 1
ATOM 1440 O O . TYR B 1 16 ? 0.611 23.203 10.891 1 89.75 16 TYR B O 1
ATOM 1448 N N . VAL B 1 17 ? -0.917 22.141 9.68 1 93.5 17 VAL B N 1
ATOM 1449 C CA . VAL B 1 17 ? -2.002 22.938 10.242 1 93.5 17 VAL B CA 1
ATOM 1450 C C . VAL B 1 17 ? -2.105 22.688 11.75 1 93.5 17 VAL B C 1
ATOM 1452 O O . VAL B 1 17 ? -2.311 23.625 12.531 1 93.5 17 VAL B O 1
ATOM 1455 N N . ALA B 1 18 ? -1.97 21.469 12.148 1 92.5 18 ALA B N 1
ATOM 1456 C CA . ALA B 1 18 ? -2.123 21.062 13.547 1 92.5 18 ALA B CA 1
ATOM 1457 C C . ALA B 1 18 ? -1.053 21.703 14.422 1 92.5 18 ALA B C 1
ATOM 1459 O O . ALA B 1 18 ? -1.299 22.016 15.594 1 92.5 18 ALA B O 1
ATOM 1460 N N . VAL B 1 19 ? 0.149 21.922 13.914 1 87.12 19 VAL B N 1
ATOM 1461 C CA . VAL B 1 19 ? 1.234 22.469 14.719 1 87.12 19 VAL B CA 1
ATOM 1462 C C . VAL B 1 19 ? 1.122 23.984 14.766 1 87.12 19 VAL B C 1
ATOM 1464 O O . VAL B 1 19 ? 1.872 24.656 15.484 1 87.12 19 VAL B O 1
ATOM 1467 N N . HIS B 1 20 ? 0.211 24.531 13.977 1 88.12 20 HIS B N 1
ATOM 1468 C CA . HIS B 1 20 ? -0.099 25.969 13.992 1 88.12 20 HIS B CA 1
ATOM 1469 C C . HIS B 1 20 ? -1.557 26.203 14.375 1 88.12 20 HIS B C 1
ATOM 1471 O O . HIS B 1 20 ? -2.318 26.781 13.586 1 88.12 20 HIS B O 1
ATOM 1477 N N . PRO B 1 21 ? -1.949 25.859 15.555 1 86.56 21 PRO B N 1
ATOM 1478 C CA . PRO B 1 21 ? -3.363 25.875 15.938 1 86.56 21 PRO B CA 1
ATOM 1479 C C . PRO B 1 21 ? -3.932 27.297 16.047 1 86.56 21 PRO B C 1
ATOM 1481 O O . PRO B 1 21 ? -5.141 27.484 15.891 1 86.56 21 PRO B O 1
ATOM 1484 N N . ASP B 1 22 ? -3.176 28.266 16.203 1 87.75 22 ASP B N 1
ATOM 1485 C CA . ASP B 1 22 ? -3.676 29.609 16.469 1 87.75 22 ASP B CA 1
ATOM 1486 C C . ASP B 1 22 ? -3.49 30.516 15.266 1 87.75 22 ASP B C 1
ATOM 1488 O O . ASP B 1 22 ? -3.557 31.734 15.383 1 87.75 22 ASP B O 1
ATOM 1492 N N . VAL B 1 23 ? -3.182 29.922 14.164 1 89.44 23 VAL B N 1
ATOM 1493 C CA . VAL B 1 23 ? -2.953 30.734 12.977 1 89.44 23 VAL B CA 1
ATOM 1494 C C . VAL B 1 23 ? -3.727 30.156 11.797 1 89.44 23 VAL B C 1
ATOM 1496 O O . VAL B 1 23 ? -3.92 28.938 11.711 1 89.44 23 VAL B O 1
ATOM 1499 N N . LEU B 1 24 ? -4.258 31.031 11.008 1 93.88 24 LEU B N 1
ATOM 1500 C CA . LEU B 1 24 ? -4.781 30.641 9.711 1 93.88 24 LEU B CA 1
ATOM 1501 C C . LEU B 1 24 ? -3.648 30.422 8.711 1 93.88 24 LEU B C 1
ATOM 1503 O O . LEU B 1 24 ? -2.975 31.391 8.32 1 93.88 24 LEU B O 1
ATOM 1507 N N . VAL B 1 25 ? -3.48 29.188 8.328 1 93.94 25 VAL B N 1
ATOM 1508 C CA . VAL B 1 25 ? -2.385 28.844 7.426 1 93.94 25 VAL B CA 1
ATOM 1509 C C . VAL B 1 25 ? -2.857 28.922 5.977 1 93.94 25 VAL B C 1
ATOM 1511 O O . VAL B 1 25 ? -3.986 28.531 5.664 1 93.94 25 VAL B O 1
ATOM 1514 N N . THR B 1 26 ? -1.943 29.453 5.133 1 94.06 26 THR B N 1
ATOM 1515 C CA . THR B 1 26 ? -2.305 29.531 3.721 1 94.06 26 THR B CA 1
ATOM 1516 C C . THR B 1 26 ? -1.748 28.344 2.949 1 94.06 26 THR B C 1
ATOM 1518 O O . THR B 1 26 ? -0.778 27.703 3.381 1 94.06 26 THR B O 1
ATOM 1521 N N . ILE B 1 27 ? -2.402 28.047 1.833 1 94.81 27 ILE B N 1
ATOM 1522 C CA . ILE B 1 27 ? -1.951 26.984 0.946 1 94.81 27 ILE B CA 1
ATOM 1523 C C . ILE B 1 27 ? -0.51 27.25 0.516 1 94.81 27 ILE B C 1
ATOM 1525 O O . ILE B 1 27 ? 0.297 26.312 0.433 1 94.81 27 ILE B O 1
ATOM 1529 N N . GLN B 1 28 ? -0.188 28.516 0.295 1 93.19 28 GLN B N 1
ATOM 1530 C CA . GLN B 1 28 ? 1.153 28.891 -0.142 1 93.19 28 GLN B CA 1
ATOM 1531 C C . GLN B 1 28 ? 2.195 28.531 0.915 1 93.19 28 GLN B C 1
ATOM 1533 O O . GLN B 1 28 ? 3.277 28.047 0.587 1 93.19 28 GLN B O 1
ATOM 1538 N N . GLN B 1 29 ? 1.905 28.781 2.154 1 91 29 GLN B N 1
ATOM 1539 C CA . GLN B 1 29 ? 2.814 28.453 3.246 1 91 29 GLN B CA 1
ATOM 1540 C C . GLN B 1 29 ? 3.109 26.953 3.287 1 91 29 GLN B C 1
ATOM 1542 O O . GLN B 1 29 ? 4.262 26.547 3.436 1 91 29 GLN B O 1
ATOM 1547 N N . ILE B 1 30 ? 2.078 26.172 3.152 1 91.19 30 ILE B N 1
ATOM 1548 C CA . ILE B 1 30 ? 2.232 24.719 3.168 1 91.19 30 ILE B CA 1
ATOM 1549 C C . ILE B 1 30 ? 3.041 24.281 1.953 1 91.19 30 ILE B C 1
ATOM 1551 O O . ILE B 1 30 ? 3.949 23.453 2.074 1 91.19 30 ILE B O 1
ATOM 1555 N N . ALA B 1 31 ? 2.711 24.812 0.795 1 92.19 31 ALA B N 1
ATOM 1556 C CA . ALA B 1 31 ? 3.418 24.5 -0.444 1 92.19 31 ALA B CA 1
ATOM 1557 C C . ALA B 1 31 ? 4.91 24.781 -0.312 1 92.19 31 ALA B C 1
ATOM 1559 O O . ALA B 1 31 ? 5.742 23.953 -0.671 1 92.19 31 ALA B O 1
ATOM 1560 N N . ASP B 1 32 ? 5.23 25.922 0.23 1 88.06 32 ASP B N 1
ATOM 1561 C CA . ASP B 1 32 ? 6.617 26.359 0.397 1 88.06 32 ASP B CA 1
ATOM 1562 C C . ASP B 1 32 ? 7.348 25.469 1.407 1 88.06 32 ASP B C 1
ATOM 1564 O O . ASP B 1 32 ? 8.508 25.125 1.203 1 88.06 32 ASP B O 1
ATOM 1568 N N . ALA B 1 33 ? 6.641 25.141 2.418 1 83.44 33 ALA B N 1
ATOM 1569 C CA . ALA B 1 33 ? 7.254 24.391 3.502 1 83.44 33 ALA B CA 1
ATOM 1570 C C . ALA B 1 33 ? 7.656 22.984 3.031 1 83.44 33 ALA B C 1
ATOM 1572 O O . ALA B 1 33 ? 8.703 22.469 3.432 1 83.44 33 ALA B O 1
ATOM 1573 N N . PHE B 1 34 ? 6.852 22.406 2.107 1 83.5 34 PHE B N 1
ATOM 1574 C CA . PHE B 1 34 ? 7.094 21.016 1.752 1 83.5 34 PHE B CA 1
ATOM 1575 C C . PHE B 1 34 ? 7.539 20.906 0.3 1 83.5 34 PHE B C 1
ATOM 1577 O O . PHE B 1 34 ? 7.809 19.797 -0.185 1 83.5 34 PHE B O 1
ATOM 1584 N N . GLY B 1 35 ? 7.617 21.938 -0.358 1 85.75 35 GLY B N 1
ATOM 1585 C CA . GLY B 1 35 ? 8.008 21.891 -1.759 1 85.75 35 GLY B CA 1
ATOM 1586 C C . GLY B 1 35 ? 6.988 21.188 -2.641 1 85.75 35 GLY B C 1
ATOM 1587 O O . GLY B 1 35 ? 7.352 20.422 -3.535 1 85.75 35 GLY B O 1
ATOM 1588 N N . ILE B 1 36 ? 5.75 21.391 -2.312 1 86.62 36 ILE B N 1
ATOM 1589 C CA . ILE B 1 36 ? 4.652 20.812 -3.07 1 86.62 36 ILE B CA 1
ATOM 1590 C C . ILE B 1 36 ? 4.031 21.859 -3.986 1 86.62 36 ILE B C 1
ATOM 1592 O O . ILE B 1 36 ? 3.797 23 -3.568 1 86.62 36 ILE B O 1
ATOM 1596 N N . PRO B 1 37 ? 3.873 21.453 -5.242 1 91.25 37 PRO B N 1
ATOM 1597 C CA . PRO B 1 37 ? 3.189 22.406 -6.109 1 91.25 37 PRO B CA 1
ATOM 1598 C C . PRO B 1 37 ? 1.827 22.844 -5.562 1 91.25 37 PRO B C 1
ATOM 1600 O O . PRO B 1 37 ? 1.049 22 -5.113 1 91.25 37 PRO B O 1
ATOM 1603 N N . LYS B 1 38 ? 1.59 24.141 -5.699 1 94.25 38 LYS B N 1
ATOM 1604 C CA . LYS B 1 38 ? 0.385 24.75 -5.141 1 94.25 38 LYS B CA 1
ATOM 1605 C C . LYS B 1 38 ? -0.873 24.109 -5.715 1 94.25 38 LYS B C 1
ATOM 1607 O O . LYS B 1 38 ? -1.844 23.875 -4.996 1 94.25 38 LYS B O 1
ATOM 1612 N N . ASN B 1 39 ? -0.84 23.781 -6.98 1 93.94 39 ASN B N 1
ATOM 1613 C CA . ASN B 1 39 ? -2.01 23.219 -7.637 1 93.94 39 ASN B CA 1
ATOM 1614 C C . ASN B 1 39 ? -2.387 21.859 -7.039 1 93.94 39 ASN B C 1
ATOM 1616 O O . ASN B 1 39 ? -3.57 21.547 -6.902 1 93.94 39 ASN B O 1
ATOM 1620 N N . HIS B 1 40 ? -1.392 21.141 -6.672 1 91.75 40 HIS B N 1
ATOM 1621 C CA . HIS B 1 40 ? -1.651 19.859 -6.023 1 91.75 40 HIS B CA 1
ATOM 1622 C C . HIS B 1 40 ? -2.281 20.047 -4.648 1 91.75 40 HIS B C 1
ATOM 1624 O O . HIS B 1 40 ? -3.199 19.328 -4.27 1 91.75 40 HIS B O 1
ATOM 1630 N N . LEU B 1 41 ? -1.812 21.078 -3.965 1 94.69 41 LEU B N 1
ATOM 1631 C CA . LEU B 1 41 ? -2.279 21.312 -2.605 1 94.69 41 LEU B CA 1
ATOM 1632 C C . LEU B 1 41 ? -3.719 21.828 -2.609 1 94.69 41 LEU B C 1
ATOM 1634 O O . LEU B 1 41 ? -4.484 21.531 -1.688 1 94.69 41 LEU B O 1
ATOM 1638 N N . ILE B 1 42 ? -4.094 22.531 -3.639 1 95.56 42 ILE B N 1
ATOM 1639 C CA . ILE B 1 42 ? -5.453 23.047 -3.732 1 95.56 42 ILE B CA 1
ATOM 1640 C C . ILE B 1 42 ? -6.445 21.875 -3.721 1 95.56 42 ILE B C 1
ATOM 1642 O O . ILE B 1 42 ? -7.414 21.891 -2.961 1 95.56 42 ILE B O 1
ATOM 1646 N N . LYS B 1 43 ? -6.18 20.859 -4.48 1 95 43 LYS B N 1
ATOM 1647 C CA . LYS B 1 43 ? -7.039 19.688 -4.543 1 95 43 LYS B CA 1
ATOM 1648 C C . LYS B 1 43 ? -7.066 18.953 -3.205 1 95 43 LYS B C 1
ATOM 1650 O O . LYS B 1 43 ? -8.125 18.5 -2.762 1 95 43 LYS B O 1
ATOM 1655 N N . ILE B 1 44 ? -5.957 18.875 -2.652 1 95.44 44 ILE B N 1
ATOM 1656 C CA . ILE B 1 44 ? -5.809 18.172 -1.384 1 95.44 44 ILE B CA 1
ATOM 1657 C C . ILE B 1 44 ? -6.609 18.891 -0.299 1 95.44 44 ILE B C 1
ATOM 1659 O O . ILE B 1 44 ? -7.367 18.266 0.441 1 95.44 44 ILE B O 1
ATOM 1663 N N . VAL B 1 45 ? -6.426 20.219 -0.192 1 97.06 45 VAL B N 1
ATOM 1664 C CA . VAL B 1 45 ? -7.102 21.016 0.824 1 97.06 45 VAL B CA 1
ATOM 1665 C C . VAL B 1 45 ? -8.617 20.953 0.614 1 97.06 45 VAL B C 1
ATOM 1667 O O . VAL B 1 45 ? -9.375 20.828 1.576 1 97.06 45 VAL B O 1
ATOM 1670 N N . GLN B 1 46 ? -9.008 20.984 -0.584 1 96.38 46 GLN B N 1
ATOM 1671 C CA . GLN B 1 46 ? -10.43 20.859 -0.902 1 96.38 46 GLN B CA 1
ATOM 1672 C C . GLN B 1 46 ? -10.977 19.516 -0.455 1 96.38 46 GLN B C 1
ATOM 1674 O O . GLN B 1 46 ? -12.023 19.438 0.19 1 96.38 46 GLN B O 1
ATOM 1679 N N . GLY B 1 47 ? -10.297 18.484 -0.77 1 96.31 47 GLY B N 1
ATOM 1680 C CA . GLY B 1 47 ? -10.703 17.141 -0.373 1 96.31 47 GLY B CA 1
ATOM 1681 C C . GLY B 1 47 ? -10.766 16.969 1.132 1 96.31 47 GLY B C 1
ATOM 1682 O O . GLY B 1 47 ? -11.734 16.406 1.658 1 96.31 47 GLY B O 1
ATOM 1683 N N . LEU B 1 48 ? -9.742 17.406 1.8 1 97.56 48 LEU B N 1
ATOM 1684 C CA . LEU B 1 48 ? -9.695 17.312 3.254 1 97.56 48 LEU B CA 1
ATOM 1685 C C . LEU B 1 48 ? -10.812 18.141 3.891 1 97.56 48 LEU B C 1
ATOM 1687 O O . LEU B 1 48 ? -11.367 17.75 4.922 1 97.56 48 LEU B O 1
ATOM 1691 N N . GLY B 1 49 ? -11.094 19.312 3.256 1 97.5 49 GLY B N 1
ATOM 1692 C CA . GLY B 1 49 ? -12.211 20.125 3.713 1 97.5 49 GLY B CA 1
ATOM 1693 C C . GLY B 1 49 ? -13.555 19.438 3.57 1 97.5 49 GLY B C 1
ATOM 1694 O O . GLY B 1 49 ? -14.383 19.484 4.484 1 97.5 49 GLY B O 1
ATOM 1695 N N . GLN B 1 50 ? -13.75 18.75 2.463 1 96.5 50 GLN B N 1
ATOM 1696 C CA . GLN B 1 50 ? -14.992 18.031 2.191 1 96.5 50 GLN B CA 1
ATOM 1697 C C . GLN B 1 50 ? -15.203 16.906 3.193 1 96.5 50 GLN B C 1
ATOM 1699 O O . GLN B 1 50 ? -16.344 16.578 3.535 1 96.5 50 GLN B O 1
ATOM 1704 N N . ASN B 1 51 ? -14.141 16.375 3.67 1 96 51 ASN B N 1
ATOM 1705 C CA . ASN B 1 51 ? -14.219 15.258 4.602 1 96 51 ASN B CA 1
ATOM 1706 C C . ASN B 1 51 ? -14.195 15.734 6.051 1 96 51 ASN B C 1
ATOM 1708 O O . ASN B 1 51 ? -14.148 14.914 6.977 1 96 51 ASN B O 1
ATOM 1712 N N . GLY B 1 52 ? -14.141 17 6.234 1 97.12 52 GLY B N 1
ATOM 1713 C CA . GLY B 1 52 ? -14.281 17.594 7.559 1 97.12 52 GLY B CA 1
ATOM 1714 C C . GLY B 1 52 ? -12.977 17.609 8.344 1 97.12 52 GLY B C 1
ATOM 1715 O O . GLY B 1 52 ? -12.977 17.875 9.547 1 97.12 52 GLY B O 1
ATOM 1716 N N . PHE B 1 53 ? -11.852 17.344 7.707 1 98.19 53 PHE B N 1
ATOM 1717 C CA . PHE B 1 53 ? -10.562 17.344 8.391 1 98.19 53 PHE B CA 1
ATOM 1718 C C . PHE B 1 53 ? -10.008 18.766 8.492 1 98.19 53 PHE B C 1
ATOM 1720 O O . PHE B 1 53 ? -9.266 19.078 9.43 1 98.19 53 PHE B O 1
ATOM 1727 N N . LEU B 1 54 ? -10.398 19.578 7.508 1 98 54 LEU B N 1
ATOM 1728 C CA . LEU B 1 54 ? -9.977 20.984 7.473 1 98 54 LEU B CA 1
ATOM 1729 C C . LEU B 1 54 ? -11.18 21.906 7.348 1 98 54 LEU B C 1
ATOM 1731 O O . LEU B 1 54 ? -12.25 21.484 6.91 1 98 54 LEU B O 1
ATOM 1735 N N . HIS B 1 55 ? -10.977 23.047 7.812 1 97.25 55 HIS B N 1
ATOM 1736 C CA . HIS B 1 55 ? -11.898 24.156 7.602 1 97.25 55 HIS B CA 1
ATOM 1737 C C . HIS B 1 55 ? -11.211 25.312 6.898 1 97.25 55 HIS B C 1
ATOM 1739 O O . HIS B 1 55 ? -10.133 25.75 7.316 1 97.25 55 HIS B O 1
ATOM 1745 N N . THR B 1 56 ? -11.828 25.766 5.852 1 95.31 56 THR B N 1
ATOM 1746 C CA . THR B 1 56 ? -11.234 26.844 5.066 1 95.31 56 THR B CA 1
ATOM 1747 C C . THR B 1 56 ? -12.023 28.141 5.234 1 95.31 56 THR B C 1
ATOM 1749 O O . THR B 1 56 ? -13.25 28.141 5.148 1 95.31 56 THR B O 1
ATOM 1752 N N . VAL B 1 57 ? -11.312 29.188 5.555 1 93.81 57 VAL B N 1
ATOM 1753 C CA . VAL B 1 57 ? -11.875 30.531 5.582 1 93.81 57 VAL B CA 1
ATOM 1754 C C . VAL B 1 57 ? -11.508 31.266 4.297 1 93.81 57 VAL B C 1
ATOM 1756 O O . VAL B 1 57 ? -10.328 31.422 3.982 1 93.81 57 VAL B O 1
ATOM 1759 N N . ARG B 1 58 ? -12.531 31.656 3.59 1 88.69 58 ARG B N 1
ATOM 1760 C CA . ARG B 1 58 ? -12.289 32.344 2.326 1 88.69 58 ARG B CA 1
ATOM 1761 C C . ARG B 1 58 ? -12.016 33.812 2.553 1 88.69 58 ARG B C 1
ATOM 1763 O O . ARG B 1 58 ? -12.297 34.344 3.629 1 88.69 58 ARG B O 1
ATOM 1770 N N . GLY B 1 59 ? -11.414 34.531 1.528 1 86.62 59 GLY B N 1
ATOM 1771 C CA . GLY B 1 59 ? -11.141 35.969 1.592 1 86.62 59 GLY B CA 1
ATOM 1772 C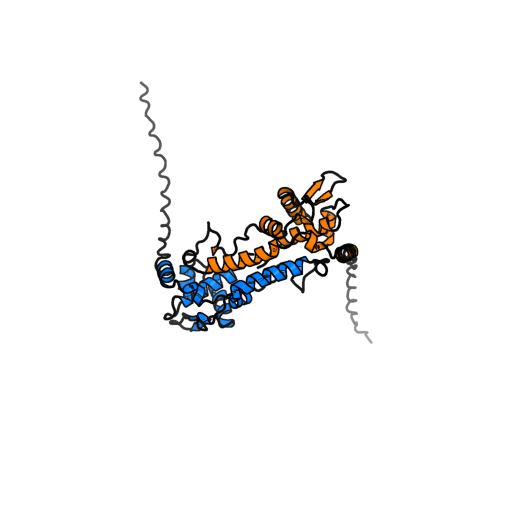 C . GLY B 1 59 ? -9.664 36.281 1.655 1 86.62 59 GLY B C 1
ATOM 1773 O O . GLY B 1 59 ? -8.828 35.406 1.818 1 86.62 59 GLY B O 1
ATOM 1774 N N . ARG B 1 60 ? -9.297 37.5 1.577 1 86.44 60 ARG B N 1
ATOM 1775 C CA . ARG B 1 60 ? -7.922 38 1.551 1 86.44 60 ARG B CA 1
ATOM 1776 C C . ARG B 1 60 ? -7.18 37.625 2.83 1 86.44 60 ARG B C 1
ATOM 1778 O O . ARG B 1 60 ? -5.996 37.281 2.789 1 86.44 60 ARG B O 1
ATOM 1785 N N . ALA B 1 61 ? -7.949 37.656 3.949 1 87.62 61 ALA B N 1
ATOM 1786 C CA . ALA B 1 61 ? -7.348 37.281 5.23 1 87.62 61 ALA B CA 1
ATOM 1787 C C . ALA B 1 61 ? -7.707 35.875 5.613 1 87.62 61 ALA B C 1
ATOM 1789 O O . ALA B 1 61 ? -7.641 35.5 6.789 1 87.62 61 ALA B O 1
ATOM 1790 N N . GLY B 1 62 ? -8.055 35.125 4.602 1 91.62 62 GLY B N 1
ATOM 1791 C CA . GLY B 1 62 ? -8.492 33.75 4.891 1 91.62 62 GLY B CA 1
ATOM 1792 C C . GLY B 1 62 ? -7.34 32.781 5.047 1 91.62 62 GLY B C 1
ATOM 1793 O O . GLY B 1 62 ? -6.172 33.188 5.004 1 91.62 62 GLY B O 1
ATOM 1794 N N . GLY B 1 63 ? -7.66 31.516 5.43 1 95.56 63 GLY B N 1
ATOM 1795 C CA . GLY B 1 63 ? -6.707 30.453 5.699 1 95.56 63 GLY B CA 1
ATOM 1796 C C . GLY B 1 63 ? -7.371 29.141 6.094 1 95.56 63 GLY B C 1
ATOM 1797 O O . GLY B 1 63 ? -8.562 28.953 5.863 1 95.56 63 GLY B O 1
ATOM 1798 N N . ILE B 1 64 ? -6.512 28.25 6.477 1 96.81 64 ILE B N 1
ATOM 1799 C CA . ILE B 1 64 ? -6.957 26.891 6.762 1 96.81 64 ILE B CA 1
ATOM 1800 C C . ILE B 1 64 ? -6.715 26.562 8.234 1 96.81 64 ILE B C 1
ATOM 1802 O O . ILE B 1 64 ? -5.668 26.906 8.789 1 96.81 64 ILE B O 1
ATOM 1806 N N . THR B 1 65 ? -7.684 26 8.828 1 96.81 65 THR B N 1
ATOM 1807 C CA . THR B 1 65 ? -7.578 25.438 10.164 1 96.81 65 THR B CA 1
ATOM 1808 C C . THR B 1 65 ? -8.062 23.984 10.188 1 96.81 65 THR B C 1
ATOM 1810 O O . THR B 1 65 ? -8.609 23.5 9.195 1 96.81 65 THR B O 1
ATOM 1813 N N . LEU B 1 66 ? -7.75 23.344 11.297 1 97.44 66 LEU B N 1
ATOM 1814 C CA . LEU B 1 66 ? -8.305 22 11.422 1 97.44 66 LEU B CA 1
ATOM 1815 C C . LEU B 1 66 ? -9.828 22.047 11.508 1 97.44 66 LEU B C 1
ATOM 1817 O O . LEU B 1 66 ? -10.391 22.953 12.117 1 97.44 66 LEU B O 1
ATOM 1821 N N . GLY B 1 67 ? -10.523 21.062 10.93 1 96.94 67 GLY B N 1
ATOM 1822 C CA . GLY B 1 67 ? -11.977 20.984 10.984 1 96.94 67 GLY B CA 1
ATOM 1823 C C . GLY B 1 67 ? -12.492 20.406 12.289 1 96.94 67 GLY B C 1
ATOM 1824 O O . GLY B 1 67 ? -13.672 20.562 12.617 1 96.94 67 GLY B O 1
ATOM 1825 N N . ARG B 1 68 ? -11.695 19.766 13.008 1 96.19 68 ARG B N 1
ATOM 1826 C CA . ARG B 1 68 ? -11.922 19.188 14.328 1 96.19 68 ARG B CA 1
ATOM 1827 C C . ARG B 1 68 ? -10.609 19.078 15.109 1 96.19 68 ARG B C 1
ATOM 1829 O O . ARG B 1 68 ? -9.531 19.188 14.531 1 96.19 68 ARG B O 1
ATOM 1836 N N . PRO B 1 69 ? -10.719 18.953 16.422 1 96.56 69 PRO B N 1
ATOM 1837 C CA . PRO B 1 69 ? -9.484 18.844 17.203 1 96.56 69 PRO B CA 1
ATOM 1838 C C . PRO B 1 69 ? -8.578 17.703 16.734 1 96.56 69 PRO B C 1
ATOM 1840 O O . PRO B 1 69 ? -9.07 16.656 16.297 1 96.56 69 PRO B O 1
ATOM 1843 N N . ALA B 1 70 ? -7.266 17.906 16.828 1 95.75 70 ALA B N 1
ATOM 1844 C CA . ALA B 1 70 ? -6.266 16.938 16.359 1 95.75 70 ALA B CA 1
ATOM 1845 C C . ALA B 1 70 ? -6.469 15.578 17.016 1 95.75 70 ALA B C 1
ATOM 1847 O O . ALA B 1 70 ? -6.223 14.547 16.391 1 95.75 70 ALA B O 1
ATOM 1848 N N . VAL B 1 71 ? -6.934 15.523 18.25 1 95.88 71 VAL B N 1
ATOM 1849 C CA . VAL B 1 71 ? -7.117 14.297 19.016 1 95.88 71 VAL B CA 1
ATOM 1850 C C . VAL B 1 71 ? -8.281 13.492 18.438 1 95.88 71 VAL B C 1
ATOM 1852 O O . VAL B 1 71 ? -8.367 12.281 18.641 1 95.88 71 VAL B O 1
ATOM 1855 N N . GLU B 1 72 ? -9.133 14.133 17.672 1 97.56 72 GLU B N 1
ATOM 1856 C CA . GLU B 1 72 ? -10.312 13.484 17.109 1 97.56 72 GLU B CA 1
ATOM 1857 C C . GLU B 1 72 ? -10.078 13.07 15.656 1 97.56 72 GLU B C 1
ATOM 1859 O O . GLU B 1 72 ? -10.93 12.422 15.047 1 97.56 72 GLU B O 1
ATOM 1864 N N . ILE B 1 73 ? -9 13.484 15.07 1 97.5 73 ILE B N 1
ATOM 1865 C CA . ILE B 1 73 ? -8.672 13.117 13.695 1 97.5 73 ILE B CA 1
ATOM 1866 C C . ILE B 1 73 ? -7.859 11.828 13.688 1 97.5 73 ILE B C 1
ATOM 1868 O O . ILE B 1 73 ? -6.656 11.844 13.945 1 97.5 73 ILE B O 1
ATOM 1872 N N . ASN B 1 74 ? -8.57 10.773 13.367 1 97.62 74 ASN B N 1
ATOM 1873 C CA . ASN B 1 74 ? -7.949 9.453 13.305 1 97.62 74 ASN B CA 1
ATOM 1874 C C . ASN B 1 74 ? -7.137 9.273 12.031 1 97.62 74 ASN B C 1
ATOM 1876 O O . ASN B 1 74 ? -7.625 9.562 10.93 1 97.62 74 ASN B O 1
ATOM 1880 N N . ILE B 1 75 ? -5.941 8.773 12.141 1 95.19 75 ILE B N 1
ATOM 1881 C CA . ILE B 1 75 ? -5.031 8.648 11 1 95.19 75 ILE B CA 1
ATOM 1882 C C . ILE B 1 75 ? -5.57 7.605 10.023 1 95.19 75 ILE B C 1
ATOM 1884 O O . ILE B 1 75 ? -5.473 7.777 8.805 1 95.19 75 ILE B O 1
ATOM 1888 N N . GLY B 1 76 ? -6.098 6.5 10.57 1 94.25 76 GLY B N 1
ATOM 1889 C CA . GLY B 1 76 ? -6.727 5.52 9.703 1 94.25 76 GLY B CA 1
ATOM 1890 C C . GLY B 1 76 ? -7.836 6.105 8.852 1 94.25 76 GLY B C 1
ATOM 1891 O O . GLY B 1 76 ? -7.941 5.793 7.66 1 94.25 76 GLY B O 1
ATOM 1892 N N . ASP B 1 77 ? -8.664 6.93 9.445 1 94.75 77 ASP B N 1
ATOM 1893 C CA . ASP B 1 77 ? -9.742 7.594 8.727 1 94.75 77 ASP B CA 1
ATOM 1894 C C . ASP B 1 77 ? -9.195 8.484 7.613 1 94.75 77 ASP B C 1
ATOM 1896 O O . ASP B 1 77 ? -9.75 8.523 6.512 1 94.75 77 ASP B O 1
ATOM 1900 N N . VAL B 1 78 ? -8.133 9.211 7.883 1 95.12 78 VAL B N 1
ATOM 1901 C CA . VAL B 1 78 ? -7.531 10.102 6.895 1 95.12 78 VAL B CA 1
ATOM 1902 C C . VAL B 1 78 ? -7.02 9.281 5.711 1 95.12 78 VAL B C 1
ATOM 1904 O O . VAL B 1 78 ? -7.281 9.625 4.555 1 95.12 78 VAL B O 1
ATOM 1907 N N . VAL B 1 79 ? -6.312 8.211 5.98 1 91.31 79 VAL B N 1
ATOM 1908 C CA . VAL B 1 79 ? -5.734 7.387 4.93 1 91.31 79 VAL B CA 1
ATOM 1909 C C . VAL B 1 79 ? -6.848 6.758 4.094 1 91.31 79 VAL B C 1
ATOM 1911 O O . VAL B 1 79 ? -6.773 6.738 2.863 1 91.31 79 VAL B O 1
ATOM 1914 N N . ARG B 1 80 ? -7.867 6.289 4.738 1 90.56 80 ARG B N 1
ATOM 1915 C CA . ARG B 1 80 ? -8.984 5.695 4.012 1 90.56 80 ARG B CA 1
ATOM 1916 C C . ARG B 1 80 ? -9.672 6.727 3.125 1 90.56 80 ARG B C 1
ATOM 1918 O O . ARG B 1 80 ? -10.109 6.406 2.018 1 90.56 80 ARG B O 1
ATOM 1925 N N . ALA B 1 81 ? -9.734 7.895 3.568 1 91.38 81 ALA B N 1
ATOM 1926 C CA . ALA B 1 81 ? -10.422 8.953 2.832 1 91.38 81 ALA B CA 1
ATOM 1927 C C . ALA B 1 81 ? -9.578 9.445 1.661 1 91.38 81 ALA B C 1
ATOM 1929 O O . ALA B 1 81 ? -10.109 9.984 0.687 1 91.38 81 ALA B O 1
ATOM 1930 N N . THR B 1 82 ? -8.344 9.328 1.775 1 89.75 82 THR B N 1
ATOM 1931 C CA . THR B 1 82 ? -7.461 9.945 0.793 1 89.75 82 THR B CA 1
ATOM 1932 C C . THR B 1 82 ? -6.871 8.891 -0.139 1 89.75 82 THR B C 1
ATOM 1934 O O . THR B 1 82 ? -6.172 9.227 -1.1 1 89.75 82 THR B O 1
ATOM 1937 N N . GLU B 1 83 ? -7.074 7.703 0.159 1 78.94 83 GLU B N 1
ATOM 1938 C CA . GLU B 1 83 ? -6.562 6.637 -0.696 1 78.94 83 GLU B CA 1
ATOM 1939 C C . GLU B 1 83 ? -7.695 5.922 -1.428 1 78.94 83 GLU B C 1
ATOM 1941 O O . GLU B 1 83 ? -8.312 5 -0.885 1 78.94 83 GLU B O 1
ATOM 1946 N N . PRO B 1 84 ? -8.172 6.469 -2.57 1 62.28 84 PRO B N 1
ATOM 1947 C CA . PRO B 1 84 ? -9.328 5.863 -3.244 1 62.28 84 PRO B CA 1
ATOM 1948 C C . PRO B 1 84 ? -9.133 4.367 -3.508 1 62.28 84 PRO B C 1
ATOM 1950 O O . PRO B 1 84 ? -10.109 3.611 -3.514 1 62.28 84 PRO B O 1
ATOM 1953 N N . ASP B 1 85 ? -8.07 4.082 -3.98 1 58.03 85 ASP B N 1
ATOM 1954 C CA . ASP B 1 85 ? -7.934 2.719 -4.488 1 58.03 85 ASP B CA 1
ATOM 1955 C C . ASP B 1 85 ? -7.305 1.805 -3.438 1 58.03 85 ASP B C 1
ATOM 1957 O O . ASP B 1 85 ? -6.543 0.896 -3.775 1 58.03 85 ASP B O 1
ATOM 1961 N N . PHE B 1 86 ? -7.508 2.307 -2.193 1 53.09 86 PHE B N 1
ATOM 1962 C CA . PHE B 1 86 ? -6.945 1.258 -1.352 1 53.09 86 PHE B CA 1
ATOM 1963 C C . PHE B 1 86 ? -7.41 -0.117 -1.814 1 53.09 86 PHE B C 1
ATOM 1965 O O . PHE B 1 86 ? -7.238 -1.108 -1.104 1 53.09 86 PHE B O 1
ATOM 1972 N N . SER B 1 87 ? -8.188 -0.114 -2.881 1 44.84 87 SER B N 1
ATOM 1973 C CA . SER B 1 87 ? -8.375 -1.46 -3.412 1 44.84 87 SER B CA 1
ATOM 1974 C C . SER B 1 87 ? -7.047 -2.105 -3.779 1 44.84 87 SER B C 1
ATOM 1976 O O . SER B 1 87 ? -6.348 -1.635 -4.68 1 44.84 87 SER B O 1
ATOM 1978 N N . LEU B 1 88 ? -6.359 -2.539 -2.756 1 45.25 88 LEU B N 1
ATOM 1979 C CA . LEU B 1 88 ? -5.133 -3.268 -3.051 1 45.25 88 LEU B CA 1
ATOM 1980 C C . LEU B 1 88 ? -5.129 -3.768 -4.492 1 45.25 88 LEU B C 1
ATOM 1982 O O . LEU B 1 88 ? -5.41 -3.004 -5.418 1 45.25 88 LEU B O 1
ATOM 1986 N N . VAL B 1 89 ? -4.828 -5.055 -4.855 1 43.88 89 VAL B N 1
ATOM 1987 C CA . VAL B 1 89 ? -4.68 -5.746 -6.133 1 43.88 89 VAL B CA 1
ATOM 1988 C C . VAL B 1 89 ? -6.004 -5.715 -6.891 1 43.88 89 VAL B C 1
ATOM 1990 O O . VAL B 1 89 ? -7.07 -5.562 -6.289 1 43.88 89 VAL B O 1
ATOM 1993 N N . GLU B 1 90 ? -5.895 -5.266 -8.133 1 44.78 90 GLU B N 1
ATOM 1994 C CA . GLU B 1 90 ? -7.023 -5.574 -9.008 1 44.78 90 GLU B CA 1
ATOM 1995 C C . GLU B 1 90 ? -7.82 -6.766 -8.477 1 44.78 90 GLU B C 1
ATOM 1997 O O . GLU B 1 90 ? -9.039 -6.832 -8.656 1 44.78 90 GLU B O 1
ATOM 2002 N N . CYS B 1 91 ? -7.023 -7.656 -8.023 1 46.59 91 CYS B N 1
ATOM 2003 C CA . CYS B 1 91 ? -7.836 -8.773 -7.543 1 46.59 91 CYS B CA 1
ATOM 2004 C C . CYS B 1 91 ? -8.938 -8.281 -6.609 1 46.59 91 CYS B C 1
ATOM 2006 O O . CYS B 1 91 ? -9.945 -8.969 -6.426 1 46.59 91 CYS B O 1
ATOM 2008 N N . PHE B 1 92 ? -8.664 -7.137 -6.148 1 45.94 92 PHE B N 1
ATOM 2009 C CA . PHE B 1 92 ? -9.664 -6.715 -5.172 1 45.94 92 PHE B CA 1
ATOM 2010 C C . PHE B 1 92 ? -10.711 -5.816 -5.824 1 45.94 92 PHE B C 1
ATOM 2012 O O . PHE B 1 92 ? -11.641 -5.359 -5.164 1 45.94 92 PHE B O 1
ATOM 2019 N N . HIS B 1 93 ? -10.305 -5.336 -6.938 1 46.78 93 HIS B N 1
ATOM 2020 C CA . HIS B 1 93 ? -11.406 -4.582 -7.512 1 46.78 93 HIS B CA 1
ATOM 2021 C C . HIS B 1 93 ? -12.609 -5.48 -7.777 1 46.78 93 HIS B C 1
ATOM 2023 O O . HIS B 1 93 ? -12.531 -6.406 -8.586 1 46.78 93 HIS B O 1
ATOM 2029 N N . VAL B 1 94 ? -13.359 -5.602 -6.836 1 42.94 94 VAL B N 1
ATOM 2030 C CA . VAL B 1 94 ? -14.609 -6.344 -6.973 1 42.94 94 VAL B CA 1
ATOM 2031 C C . VAL B 1 94 ? -15.141 -6.215 -8.398 1 42.94 94 VAL B C 1
ATOM 2033 O O . VAL B 1 94 ? -15.57 -7.199 -9 1 42.94 94 VAL B O 1
ATOM 2036 N N . ASN B 1 95 ? -15.133 -5.047 -8.82 1 45.25 95 ASN B N 1
ATOM 2037 C CA . ASN B 1 95 ? -15.867 -4.816 -10.062 1 45.25 95 ASN B CA 1
ATOM 2038 C C . ASN B 1 95 ? -15.023 -5.172 -11.289 1 45.25 95 ASN B C 1
ATOM 2040 O O . ASN B 1 95 ? -15.555 -5.398 -12.375 1 45.25 95 ASN B O 1
ATOM 2044 N N . ASP B 1 96 ? -13.758 -5.098 -11.078 1 45.69 96 ASP B N 1
ATOM 2045 C CA . ASP B 1 96 ? -12.961 -5.348 -12.273 1 45.69 96 ASP B CA 1
ATOM 2046 C C . ASP B 1 96 ? -12.047 -6.555 -12.086 1 45.69 96 ASP B C 1
ATOM 2048 O O . ASP B 1 96 ? -11.008 -6.66 -12.75 1 45.69 96 ASP B O 1
ATOM 2052 N N . ASN B 1 97 ? -12.344 -7.273 -11.141 1 49.38 97 ASN B N 1
ATOM 2053 C CA . ASN B 1 97 ? -11.508 -8.43 -10.836 1 49.38 97 ASN B CA 1
ATOM 2054 C C . ASN B 1 97 ? -11.602 -9.492 -11.93 1 49.38 97 ASN B C 1
ATOM 2056 O O . ASN B 1 97 ? -12.648 -10.117 -12.109 1 49.38 97 ASN B O 1
ATOM 2060 N N . HIS B 1 98 ? -10.891 -9.32 -12.898 1 52.44 98 HIS B N 1
ATOM 2061 C CA . HIS B 1 98 ? -10.859 -10.281 -13.984 1 52.44 98 HIS B CA 1
ATOM 2062 C C . HIS B 1 98 ? -10.016 -11.5 -13.625 1 52.44 98 HIS B C 1
ATOM 2064 O O . HIS B 1 98 ? -9.773 -12.367 -14.461 1 52.44 98 HIS B O 1
ATOM 2070 N N . CYS B 1 99 ? -9.617 -11.445 -12.289 1 57.47 99 CYS B N 1
ATOM 2071 C CA . CYS B 1 99 ? -8.773 -12.602 -12.016 1 57.47 99 CYS B CA 1
ATOM 2072 C C . CYS B 1 99 ? -9.617 -13.859 -11.836 1 57.47 99 CYS B C 1
ATOM 2074 O O . CYS B 1 99 ? -10.539 -13.891 -11.023 1 57.47 99 CYS B O 1
ATOM 2076 N N . ILE B 1 100 ? -9.578 -14.734 -12.797 1 57.5 100 ILE B N 1
ATOM 2077 C CA . ILE B 1 100 ? -10.336 -15.977 -12.914 1 57.5 100 ILE B CA 1
ATOM 2078 C C . ILE B 1 100 ? -10.188 -16.797 -11.633 1 57.5 100 ILE B C 1
ATOM 2080 O O . ILE B 1 100 ? -11.078 -17.578 -11.281 1 57.5 100 ILE B O 1
ATOM 2084 N N . ILE B 1 101 ? -8.984 -16.516 -10.945 1 56.78 101 ILE B N 1
ATOM 2085 C CA . ILE B 1 101 ? -8.773 -17.359 -9.773 1 56.78 101 ILE B CA 1
ATOM 2086 C C . ILE B 1 101 ? -9.133 -16.578 -8.508 1 56.78 101 ILE B C 1
ATOM 2088 O O . ILE B 1 101 ? -9.008 -17.094 -7.395 1 56.78 101 ILE B O 1
ATOM 2092 N N . THR B 1 102 ? -9.539 -15.398 -8.648 1 57.78 102 THR B N 1
ATOM 2093 C CA . THR B 1 102 ? -9.773 -14.531 -7.492 1 57.78 102 THR B CA 1
ATOM 2094 C C . THR B 1 102 ? -10.711 -15.211 -6.496 1 57.78 102 THR B C 1
ATOM 2096 O O . THR B 1 102 ? -10.492 -15.133 -5.285 1 57.78 102 THR B O 1
ATOM 2099 N N . ARG B 1 103 ? -11.75 -15.883 -7.059 1 54.66 103 ARG B N 1
ATOM 2100 C CA . ARG B 1 103 ? -12.758 -16.438 -6.168 1 54.66 103 ARG B CA 1
ATOM 2101 C C . ARG B 1 103 ? -12.18 -17.578 -5.336 1 54.66 103 ARG B C 1
ATOM 2103 O O . ARG B 1 103 ? -12.688 -17.891 -4.254 1 54.66 103 ARG B O 1
ATOM 2110 N N . VAL B 1 104 ? 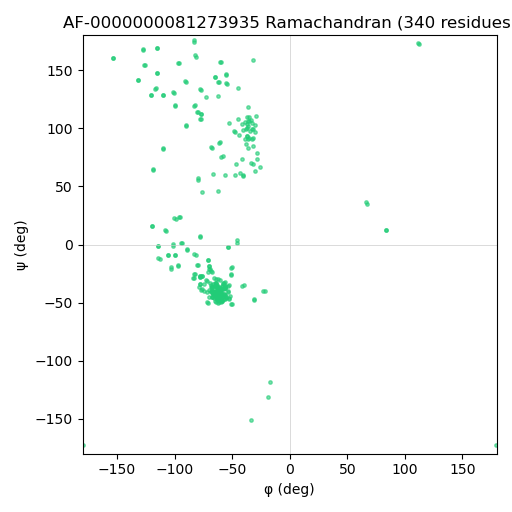-11.125 -18.172 -5.867 1 56.84 104 VAL B N 1
ATOM 2111 C CA . VAL B 1 104 ? -10.609 -19.344 -5.176 1 56.84 104 VAL B CA 1
ATOM 2112 C C . VAL B 1 104 ? -9.227 -19.047 -4.602 1 56.84 104 VAL B C 1
ATOM 2114 O O . VAL B 1 104 ? -8.703 -19.812 -3.795 1 56.84 104 VAL B O 1
ATOM 2117 N N . CYS B 1 105 ? -8.695 -17.953 -5.047 1 68 105 CYS B N 1
ATOM 2118 C CA . CYS B 1 105 ? -7.324 -17.656 -4.633 1 68 105 CYS B CA 1
ATOM 2119 C C . CYS B 1 105 ? -7.293 -17.062 -3.23 1 68 105 CYS B C 1
ATOM 2121 O O . CYS B 1 105 ? -8.055 -16.141 -2.926 1 68 105 CYS B O 1
ATOM 2123 N N . GLY B 1 106 ? -6.664 -17.859 -2.242 1 78.62 106 GLY B N 1
ATOM 2124 C CA . GLY B 1 106 ? -6.465 -17.375 -0.887 1 78.62 106 GLY B CA 1
ATOM 2125 C C . GLY B 1 106 ? -5.746 -16.047 -0.833 1 78.62 106 GLY B C 1
ATOM 2126 O O . GLY B 1 106 ? -5.566 -15.469 0.244 1 78.62 106 GLY B O 1
ATOM 2127 N N . LEU B 1 107 ? -5.391 -15.586 -2.102 1 80.88 107 LEU B N 1
ATOM 2128 C CA . LEU B 1 107 ? -4.582 -14.375 -2.164 1 80.88 107 LEU B CA 1
ATOM 2129 C C . LEU B 1 107 ? -5.363 -13.172 -1.643 1 80.88 107 LEU B C 1
ATOM 2131 O O . LEU B 1 107 ? -4.836 -12.367 -0.869 1 80.88 107 LEU B O 1
ATOM 2135 N N . ARG B 1 108 ? -6.625 -13.117 -2.031 1 78.94 108 ARG B N 1
ATOM 2136 C CA . ARG B 1 108 ? -7.465 -12.008 -1.598 1 78.94 108 ARG B CA 1
ATOM 2137 C C . ARG B 1 108 ? -7.594 -11.977 -0.078 1 78.94 108 ARG B C 1
ATOM 2139 O O . ARG B 1 108 ? -7.504 -10.906 0.536 1 78.94 108 ARG B O 1
ATOM 2146 N N . GLY B 1 109 ? -7.887 -13.18 0.444 1 83.25 109 GLY B N 1
ATOM 2147 C CA . GLY B 1 109 ? -8.023 -13.258 1.89 1 83.25 109 GLY B CA 1
ATOM 2148 C C . GLY B 1 109 ? -6.762 -12.852 2.631 1 83.25 109 GLY B C 1
ATOM 2149 O O . GLY B 1 109 ? -6.828 -12.125 3.627 1 83.25 109 GLY B O 1
ATOM 2150 N N . VAL B 1 110 ? -5.641 -13.281 2.141 1 86.19 110 VAL B N 1
ATOM 2151 C CA . VAL B 1 110 ? -4.359 -13.016 2.787 1 86.19 110 VAL B CA 1
ATOM 2152 C C . VAL B 1 110 ? -4.039 -11.523 2.705 1 86.19 110 VAL B C 1
ATOM 2154 O O . VAL B 1 110 ? -3.641 -10.914 3.699 1 86.19 110 VAL B O 1
ATOM 2157 N N . LEU B 1 111 ? -4.23 -10.93 1.535 1 84.19 111 LEU B N 1
ATOM 2158 C CA . LEU B 1 111 ? -3.939 -9.516 1.364 1 84.19 111 LEU B CA 1
ATOM 2159 C C . LEU B 1 111 ? -4.914 -8.656 2.164 1 84.19 111 LEU B C 1
ATOM 2161 O O . LEU B 1 111 ? -4.535 -7.617 2.703 1 84.19 111 LEU B O 1
ATOM 2165 N N . ALA B 1 112 ? -6.199 -9.125 2.217 1 84.44 112 ALA B N 1
ATOM 2166 C CA . ALA B 1 112 ? -7.195 -8.43 3.02 1 84.44 112 ALA B CA 1
ATOM 2167 C C . ALA B 1 112 ? -6.82 -8.445 4.5 1 84.44 112 ALA B C 1
ATOM 2169 O O . ALA B 1 112 ? -6.961 -7.438 5.195 1 84.44 112 ALA 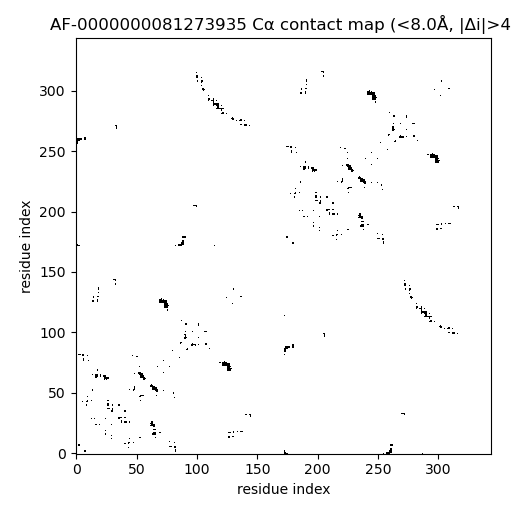B O 1
ATOM 2170 N N . ALA B 1 113 ? -6.363 -9.602 4.938 1 89.06 113 ALA B N 1
ATOM 2171 C CA . ALA B 1 113 ? -5.93 -9.734 6.324 1 89.06 113 ALA B CA 1
ATOM 2172 C C . ALA B 1 113 ? -4.742 -8.82 6.617 1 89.06 113 ALA B C 1
ATOM 2174 O O . ALA B 1 113 ? -4.684 -8.18 7.672 1 89.06 113 ALA B O 1
ATOM 2175 N N . ALA B 1 114 ? -3.773 -8.789 5.719 1 89.12 114 ALA B N 1
ATOM 2176 C CA . ALA B 1 114 ? -2.609 -7.922 5.867 1 89.12 114 ALA B CA 1
ATOM 2177 C C . ALA B 1 114 ? -3.023 -6.453 5.902 1 89.12 114 ALA B C 1
ATOM 2179 O O . ALA B 1 114 ? -2.539 -5.684 6.738 1 89.12 114 ALA B O 1
ATOM 2180 N N . LEU B 1 115 ? -3.939 -6.098 5.031 1 86.25 115 LEU B N 1
ATOM 2181 C CA . LEU B 1 115 ? -4.434 -4.727 4.988 1 86.25 115 LEU B CA 1
ATOM 2182 C C . LEU B 1 115 ? -5.176 -4.371 6.273 1 86.25 115 LEU B C 1
ATOM 2184 O O . LEU B 1 115 ? -5.043 -3.256 6.781 1 86.25 115 LEU B O 1
ATOM 2188 N N . GLN B 1 116 ? -5.973 -5.301 6.691 1 90.56 116 GLN B N 1
ATOM 2189 C CA . GLN B 1 116 ? -6.684 -5.086 7.945 1 90.56 116 GLN B CA 1
ATOM 2190 C C . GLN B 1 116 ? -5.711 -4.82 9.094 1 90.56 116 GLN B C 1
ATOM 2192 O O . GLN B 1 116 ? -5.93 -3.92 9.906 1 90.56 116 GLN B O 1
ATOM 2197 N N . ALA B 1 117 ? -4.66 -5.566 9.141 1 92.19 117 ALA B N 1
ATOM 2198 C CA . ALA B 1 117 ? -3.641 -5.359 10.164 1 92.19 117 ALA B CA 1
ATOM 2199 C C . ALA B 1 117 ? -2.986 -3.99 10.023 1 92.19 117 ALA B C 1
ATOM 2201 O O . ALA B 1 117 ? -2.717 -3.316 11.023 1 92.19 117 ALA B O 1
ATOM 2202 N N . TYR B 1 118 ? -2.75 -3.592 8.812 1 89.44 118 TYR B N 1
ATOM 2203 C CA . TYR B 1 118 ? -2.207 -2.277 8.484 1 89.44 118 TYR B CA 1
ATOM 2204 C C . TYR B 1 118 ? -3.086 -1.169 9.055 1 89.44 118 TYR B C 1
ATOM 2206 O O . TYR B 1 118 ? -2.605 -0.299 9.781 1 89.44 118 TYR B O 1
ATOM 2214 N N . PHE B 1 119 ? -4.359 -1.272 8.867 1 90.94 119 PHE B N 1
ATOM 2215 C CA . PHE B 1 119 ? -5.281 -0.228 9.289 1 90.94 119 PHE B CA 1
ATOM 2216 C C . PHE B 1 119 ? -5.531 -0.307 10.797 1 90.94 119 PHE B C 1
ATOM 2218 O O . PHE B 1 119 ? -5.77 0.713 11.445 1 90.94 119 PHE B O 1
ATOM 2225 N N . GLU B 1 120 ? -5.527 -1.51 11.336 1 95.75 120 GLU B N 1
ATOM 2226 C CA . GLU B 1 120 ? -5.688 -1.649 12.773 1 95.75 120 GLU B CA 1
ATOM 2227 C C . GLU B 1 120 ? -4.629 -0.851 13.531 1 95.75 120 GLU B C 1
ATOM 2229 O O . GLU B 1 120 ? -4.914 -0.256 14.57 1 95.75 120 GLU B O 1
ATOM 2234 N N . VAL B 1 121 ? -3.41 -0.783 12.984 1 94.69 121 VAL B N 1
ATOM 2235 C CA . VAL B 1 121 ? -2.348 0.014 13.586 1 94.69 121 VAL B CA 1
ATOM 2236 C C . VAL B 1 121 ? -2.645 1.5 13.398 1 94.69 121 VAL B C 1
ATOM 2238 O O . VAL B 1 121 ? -2.613 2.273 14.359 1 94.69 121 VAL B O 1
ATOM 2241 N N . LEU B 1 122 ? -2.963 1.908 12.141 1 92.62 122 LEU B N 1
ATOM 2242 C CA . LEU B 1 122 ? -3.248 3.311 11.852 1 92.62 122 LEU B CA 1
ATOM 2243 C C . LEU B 1 122 ? -4.406 3.814 12.711 1 92.62 122 LEU B C 1
ATOM 2245 O O . LEU B 1 122 ? -4.41 4.969 13.141 1 92.62 122 LEU B O 1
ATOM 2249 N N . ASP B 1 123 ? -5.387 2.953 13.016 1 96.38 123 ASP B N 1
ATOM 2250 C CA . ASP B 1 123 ? -6.598 3.311 13.75 1 96.38 123 ASP B CA 1
ATOM 2251 C C . ASP B 1 123 ? -6.289 3.588 15.219 1 96.38 123 ASP B C 1
ATOM 2253 O O . ASP B 1 123 ? -7.125 4.145 15.938 1 96.38 123 ASP B O 1
ATOM 2257 N N . THR B 1 124 ? -5.125 3.229 15.672 1 97 124 THR B N 1
ATOM 2258 C CA . THR B 1 124 ? -4.766 3.455 17.062 1 97 124 THR B CA 1
ATOM 2259 C C . THR B 1 124 ? -4.117 4.824 17.25 1 97 124 THR B C 1
ATOM 2261 O O . THR B 1 124 ? -3.859 5.254 18.375 1 97 124 THR B O 1
ATOM 2264 N N . TYR B 1 125 ? -3.887 5.547 16.125 1 95.38 125 TYR B N 1
ATOM 2265 C CA . TYR B 1 125 ? -3.207 6.836 16.203 1 95.38 125 TYR B CA 1
ATOM 2266 C C . TYR B 1 125 ? -4.137 7.969 15.766 1 95.38 125 TYR B C 1
ATOM 2268 O O . TYR B 1 125 ? -5.008 7.773 14.914 1 95.38 125 TYR B O 1
ATOM 2276 N N . THR B 1 126 ? -3.938 9.094 16.375 1 96.38 126 THR B N 1
ATOM 2277 C CA . THR B 1 126 ? -4.602 10.336 15.977 1 96.38 126 THR B CA 1
ATOM 2278 C C . THR B 1 126 ? -3.588 11.359 15.477 1 96.38 126 THR B C 1
ATOM 2280 O O . THR B 1 126 ? -2.379 11.156 15.602 1 96.38 126 THR B O 1
ATOM 2283 N N . LEU B 1 127 ? -4.125 12.453 14.875 1 94.88 127 LEU B N 1
ATOM 2284 C CA . LEU B 1 127 ? -3.258 13.531 14.43 1 94.88 127 LEU B CA 1
ATOM 2285 C C . LEU B 1 127 ? -2.453 14.102 15.594 1 94.88 127 LEU B C 1
ATOM 2287 O O . LEU B 1 127 ? -1.291 14.477 15.422 1 94.88 127 LEU B O 1
ATOM 2291 N N . GLN B 1 128 ? -3.035 14.156 16.75 1 93.25 128 GLN B N 1
ATOM 2292 C CA . GLN B 1 128 ? -2.342 14.648 17.938 1 93.25 128 GLN B CA 1
ATOM 2293 C C . GLN B 1 128 ? -1.114 13.805 18.25 1 93.25 128 GLN B C 1
ATOM 2295 O O . GLN B 1 128 ? -0.08 14.328 18.656 1 93.25 128 GLN B O 1
ATOM 2300 N N . ASP B 1 129 ? -1.203 12.508 18.062 1 91.44 129 ASP B N 1
ATOM 2301 C CA . ASP B 1 129 ? -0.091 11.594 18.312 1 91.44 129 ASP B CA 1
ATOM 2302 C C . ASP B 1 129 ? 1.09 11.906 17.391 1 91.44 129 ASP B C 1
ATOM 2304 O O . ASP B 1 129 ? 2.244 11.68 17.766 1 91.44 129 ASP B O 1
ATOM 2308 N N . LEU B 1 130 ? 0.813 12.406 16.25 1 88.81 130 LEU B N 1
ATOM 2309 C CA . LEU B 1 130 ? 1.858 12.672 15.273 1 88.81 130 LEU B CA 1
ATOM 2310 C C . LEU B 1 130 ? 2.611 13.953 15.609 1 88.81 130 LEU B C 1
ATOM 2312 O O . LEU B 1 130 ? 3.766 14.125 15.211 1 88.81 130 LEU B O 1
ATOM 2316 N N . ILE B 1 131 ? 1.974 14.883 16.266 1 86 131 ILE B N 1
ATOM 2317 C CA . ILE B 1 131 ? 2.594 16.188 16.484 1 86 131 ILE B CA 1
ATOM 2318 C C . ILE B 1 131 ? 3.111 16.281 17.922 1 86 131 ILE B C 1
ATOM 2320 O O . ILE B 1 131 ? 3.691 17.297 18.312 1 86 131 ILE B O 1
ATOM 2324 N N . GLU B 1 132 ? 2.707 15.484 18.984 1 73.31 132 GLU B N 1
ATOM 2325 C CA . GLU B 1 132 ? 3.133 15.586 20.391 1 73.31 132 GLU B CA 1
ATOM 2326 C C . GLU B 1 132 ? 4.629 15.867 20.484 1 73.31 132 GLU B C 1
ATOM 2328 O O . GLU B 1 132 ? 5.082 16.516 21.438 1 73.31 132 GLU B O 1
ATOM 2333 N N . ARG B 1 133 ? 5.543 15.422 19.719 1 58.56 133 ARG B N 1
ATOM 2334 C CA . ARG B 1 133 ? 6.781 16.156 19.953 1 58.56 133 ARG B CA 1
ATOM 2335 C C . ARG B 1 133 ? 6.758 17.5 19.25 1 58.56 133 ARG B C 1
ATOM 2337 O O . ARG B 1 133 ? 7.426 17.688 18.219 1 58.56 133 ARG B O 1
ATOM 2344 N N . PRO B 1 134 ? 5.758 18.297 19.531 1 54.03 134 PRO B N 1
ATOM 2345 C CA . PRO B 1 134 ? 5.441 19.531 18.812 1 54.03 134 PRO B CA 1
ATOM 2346 C C . PRO B 1 134 ? 6.656 20.453 18.641 1 54.03 134 PRO B C 1
ATOM 2348 O O . PRO B 1 134 ? 6.852 21.031 17.578 1 54.03 134 PRO B O 1
ATOM 2351 N N . ALA B 1 135 ? 7.355 20.719 19.781 1 50.34 135 ALA B N 1
ATOM 2352 C CA . ALA B 1 135 ? 8.438 21.688 19.766 1 50.34 135 ALA B CA 1
ATOM 2353 C C . ALA B 1 135 ? 9.453 21.375 18.672 1 50.34 135 ALA B C 1
ATOM 2355 O O . ALA B 1 135 ? 9.984 22.281 18.031 1 50.34 135 ALA B O 1
ATOM 2356 N N . ALA B 1 136 ? 9.586 20.203 18.516 1 50.66 136 ALA B N 1
ATOM 2357 C CA . ALA B 1 136 ? 10.625 19.844 17.547 1 50.66 136 ALA B CA 1
ATOM 2358 C C . ALA B 1 136 ? 10.125 20.016 16.109 1 50.66 136 ALA B C 1
ATOM 2360 O O . ALA B 1 136 ? 10.883 20.438 15.242 1 50.66 136 ALA B O 1
ATOM 2361 N N . LEU B 1 137 ? 8.867 19.891 15.961 1 55.75 137 LEU B N 1
ATOM 2362 C CA . LEU B 1 137 ? 8.312 20.031 14.617 1 55.75 137 LEU B CA 1
ATOM 2363 C C . LEU B 1 137 ? 8.234 21.5 14.211 1 55.75 137 LEU B C 1
ATOM 2365 O O . LEU B 1 137 ? 8.508 21.844 13.062 1 55.75 137 LEU B O 1
ATOM 2369 N N . ASN B 1 138 ? 7.875 22.328 15.188 1 56.34 138 ASN B N 1
ATOM 2370 C CA . ASN B 1 138 ? 7.809 23.766 14.938 1 56.34 138 ASN B CA 1
ATOM 2371 C C . ASN B 1 138 ? 9.172 24.328 14.523 1 56.34 138 ASN B C 1
ATOM 2373 O O . ASN B 1 138 ? 9.25 25.188 13.648 1 56.34 138 ASN B O 1
ATOM 2377 N N . ARG B 1 139 ? 10.219 23.828 15.172 1 52.69 139 ARG B N 1
ATOM 2378 C CA . ARG B 1 139 ? 11.562 24.312 14.898 1 52.69 139 ARG B CA 1
ATOM 2379 C C . ARG B 1 139 ? 12.016 23.938 13.492 1 52.69 139 ARG B C 1
ATOM 2381 O O . ARG B 1 139 ? 12.617 24.75 12.781 1 52.69 139 ARG B O 1
ATOM 2388 N N . VAL B 1 140 ? 11.695 22.812 13.148 1 52.53 140 VAL B N 1
ATOM 2389 C CA . VAL B 1 140 ? 12.156 22.328 11.852 1 52.53 140 VAL B CA 1
ATOM 2390 C C . VAL B 1 140 ? 11.359 23 10.734 1 52.53 140 VAL B C 1
ATOM 2392 O O . VAL B 1 140 ? 11.922 23.375 9.703 1 52.53 140 VAL B O 1
ATOM 2395 N N . LEU B 1 141 ? 10.094 23.141 10.969 1 55.75 141 LEU B N 1
ATOM 2396 C CA . LEU B 1 141 ? 9.25 23.797 9.977 1 55.75 141 LEU B CA 1
ATOM 2397 C C . LEU B 1 141 ? 9.578 25.281 9.883 1 55.75 141 LEU B C 1
ATOM 2399 O O . LEU B 1 141 ? 9.477 25.875 8.812 1 55.75 141 LEU B O 1
ATOM 2403 N N . ALA B 1 142 ? 9.953 25.828 11.023 1 51.09 142 ALA B N 1
ATOM 2404 C CA . ALA B 1 142 ? 10.383 27.219 11.055 1 51.09 142 ALA B CA 1
ATOM 2405 C C . ALA B 1 142 ? 11.727 27.406 10.359 1 51.09 142 ALA B C 1
ATOM 2407 O O . ALA B 1 142 ? 11.969 28.422 9.703 1 51.09 142 ALA B O 1
ATOM 2408 N N . GLU B 1 143 ? 12.617 26.438 10.562 1 46.5 143 GLU B N 1
ATOM 2409 C CA . GLU B 1 143 ? 13.953 26.547 9.969 1 46.5 143 GLU B CA 1
ATOM 2410 C C . GLU B 1 143 ? 13.93 26.172 8.492 1 46.5 143 GLU B C 1
ATOM 2412 O O . GLU B 1 143 ? 14.836 26.531 7.742 1 46.5 143 GLU B O 1
ATOM 2417 N N . GLY B 1 144 ? 13.219 25.297 8.078 1 43.53 144 GLY B N 1
ATOM 2418 C CA . GLY B 1 144 ? 13.164 24.906 6.676 1 43.53 144 GLY B CA 1
ATOM 2419 C C . GLY B 1 144 ? 12.938 26.078 5.738 1 43.53 144 GLY B C 1
ATOM 2420 O O . GLY B 1 144 ? 13.055 25.938 4.52 1 43.53 144 GLY B O 1
ATOM 2421 N N . VAL B 1 145 ? 12.102 26.969 5.957 1 40.12 145 VAL B N 1
ATOM 2422 C CA . VAL B 1 145 ? 11.859 27.844 4.809 1 40.12 145 VAL B CA 1
ATOM 2423 C C . VAL B 1 145 ? 13.078 28.734 4.57 1 40.12 145 VAL B C 1
ATOM 2425 O O . VAL B 1 145 ? 13.102 29.516 3.619 1 40.12 145 VAL B O 1
ATOM 2428 N N . ALA B 1 146 ? 14.047 29.125 5.43 1 36.41 146 ALA B N 1
ATOM 2429 C CA . ALA B 1 146 ? 14.914 30.016 4.652 1 36.41 146 ALA B CA 1
ATOM 2430 C C . ALA B 1 146 ? 15.812 29.203 3.715 1 36.41 146 ALA B C 1
ATOM 2432 O O . ALA B 1 146 ? 16.859 28.719 4.125 1 36.41 146 ALA B O 1
ATOM 2433 N N . VAL B 1 147 ? 15.32 28.297 3.062 1 33.53 147 VAL B N 1
ATOM 2434 C CA . VAL B 1 147 ? 16.266 27.75 2.092 1 33.53 147 VAL B CA 1
AT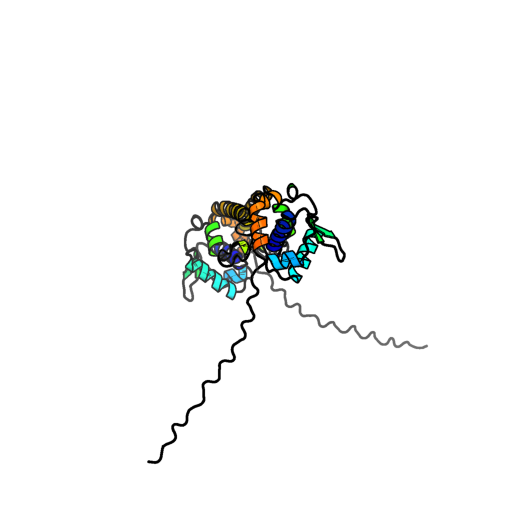OM 2435 C C . VAL B 1 147 ? 16.844 28.875 1.238 1 33.53 147 VAL B C 1
ATOM 2437 O O . VAL B 1 147 ? 16.094 29.672 0.656 1 33.53 147 VAL B O 1
ATOM 2440 N N . PRO B 1 148 ? 18.016 29.281 1.441 1 31.81 148 PRO B N 1
ATOM 2441 C CA . PRO B 1 148 ? 18.562 30.297 0.522 1 31.81 148 PRO B CA 1
ATOM 2442 C C . PRO B 1 148 ? 18.281 29.969 -0.942 1 31.81 148 PRO B C 1
ATOM 2444 O O . PRO B 1 148 ? 18.391 28.797 -1.346 1 31.81 148 PRO B O 1
ATOM 2447 N N . MET B 1 149 ? 17.422 30.672 -1.569 1 31.88 149 MET B N 1
ATOM 2448 C CA . MET B 1 149 ? 17.203 30.594 -3.012 1 31.88 149 MET B CA 1
ATOM 2449 C C . MET B 1 149 ? 18.516 30.422 -3.75 1 31.88 149 MET B C 1
ATOM 2451 O O . MET B 1 149 ? 19.5 31.109 -3.451 1 31.88 149 MET B O 1
ATOM 2455 N N . PRO B 1 150 ? 18.766 29.219 -4.238 1 32.44 150 PRO B N 1
ATOM 2456 C CA . PRO B 1 150 ? 20.031 29.219 -4.977 1 32.44 150 PRO B CA 1
ATOM 2457 C C . PRO B 1 150 ? 20.219 30.469 -5.824 1 32.44 150 PRO B C 1
ATOM 2459 O O . PRO B 1 150 ? 19.25 30.984 -6.406 1 32.44 150 PRO B O 1
ATOM 2462 N N . GLN B 1 151 ? 20.953 31.406 -5.316 1 29.97 151 GLN B N 1
ATOM 2463 C CA . GLN B 1 151 ? 21.344 32.531 -6.141 1 29.97 151 GLN B CA 1
ATOM 2464 C C . GLN B 1 151 ? 21.625 32.125 -7.578 1 29.97 151 GLN B C 1
ATOM 2466 O O . GLN B 1 151 ? 22.188 31.031 -7.805 1 29.97 151 GLN B O 1
ATOM 2471 N N . SER B 1 152 ? 20.625 32.406 -8.523 1 32.03 152 SER B N 1
ATOM 2472 C CA . SER B 1 152 ? 20.875 32.344 -9.953 1 32.03 152 SER B CA 1
ATOM 2473 C C . SER B 1 152 ? 22.328 32.688 -10.273 1 32.03 152 SER B C 1
ATOM 2475 O O . SER B 1 152 ? 22.766 33.844 -10.062 1 32.03 152 SER B O 1
ATOM 2477 N N . GLY B 1 153 ? 23.219 31.891 -9.797 1 27.38 153 GLY B N 1
ATOM 2478 C CA . GLY B 1 153 ? 24.594 32.156 -10.18 1 27.38 153 GLY B CA 1
ATOM 2479 C C . GLY B 1 153 ? 24.734 32.625 -11.617 1 27.38 153 GLY B C 1
ATOM 2480 O O . GLY B 1 153 ? 24.016 32.156 -12.5 1 27.38 153 GLY B O 1
ATOM 2481 N N . LYS B 1 154 ? 24.953 33.906 -11.836 1 32.22 154 LYS B N 1
ATOM 2482 C CA . LYS B 1 154 ? 25.375 34.531 -13.094 1 32.22 154 LYS B CA 1
ATOM 2483 C C . LYS B 1 154 ? 26.281 33.562 -13.891 1 32.22 154 LYS B C 1
ATOM 2485 O O . LYS B 1 154 ? 27.281 33.062 -13.359 1 32.22 154 LYS B O 1
ATOM 2490 N N . GLY B 1 155 ? 25.578 32.656 -14.672 1 28.36 155 GLY B N 1
ATOM 2491 C CA . GLY B 1 155 ? 26.297 31.922 -15.711 1 28.36 155 GLY B CA 1
ATOM 2492 C C . GLY B 1 155 ? 27.438 32.719 -16.312 1 28.36 155 GLY B C 1
ATOM 2493 O O . GLY B 1 155 ? 27.219 33.781 -16.906 1 28.36 155 GLY B O 1
ATOM 2494 N N . ARG B 1 156 ? 28.438 32.906 -15.508 1 33.16 156 ARG B N 1
ATOM 2495 C CA . ARG B 1 156 ? 29.656 33.5 -16.047 1 33.16 156 ARG B CA 1
ATOM 2496 C C . ARG B 1 156 ? 29.938 33 -17.469 1 33.16 156 ARG B C 1
ATOM 2498 O O . ARG B 1 156 ? 29.859 31.812 -17.734 1 33.16 156 ARG B O 1
ATOM 2505 N N . THR B 1 157 ? 29.547 33.938 -18.422 1 32.62 157 THR B N 1
ATOM 2506 C CA . THR B 1 157 ? 29.844 33.844 -19.844 1 32.62 157 THR B CA 1
ATOM 2507 C C . THR B 1 157 ? 31.234 33.25 -20.062 1 32.62 157 THR B C 1
ATOM 2509 O O . THR B 1 157 ? 32.219 33.719 -19.484 1 32.62 157 THR B O 1
ATOM 2512 N N . PRO B 1 158 ? 31.219 31.906 -20.188 1 31.86 158 PRO B N 1
ATOM 2513 C CA . PRO B 1 158 ? 32.562 31.375 -20.422 1 31.86 158 PRO B CA 1
ATOM 2514 C C . PRO B 1 158 ? 33.406 32.281 -21.312 1 31.86 158 PRO B C 1
ATOM 2516 O O . PRO B 1 158 ? 32.938 32.781 -22.328 1 31.86 158 PRO B O 1
ATOM 2519 N N . LYS B 1 159 ? 34.156 33.125 -20.625 1 30.27 159 LYS B N 1
ATOM 2520 C CA . LYS B 1 159 ? 35.125 33.938 -21.375 1 30.27 159 LYS B CA 1
ATOM 2521 C C . LYS B 1 159 ? 35.719 33.156 -22.531 1 30.27 159 LYS B C 1
ATOM 2523 O O . LYS B 1 159 ? 36.188 32.031 -22.359 1 30.27 159 LYS B O 1
ATOM 2528 N N . ALA B 1 160 ? 35.219 33.562 -23.781 1 30.17 160 ALA B N 1
ATOM 2529 C CA . ALA B 1 160 ? 35.719 33.062 -25.062 1 30.17 160 ALA B CA 1
ATOM 2530 C C . ALA B 1 160 ? 37.219 32.812 -25 1 30.17 160 ALA B C 1
ATOM 2532 O O . ALA B 1 160 ? 37.938 33.594 -24.406 1 30.17 160 ALA B O 1
ATOM 2533 N N . ALA B 1 161 ? 37.562 31.547 -25.031 1 33.28 161 ALA B N 1
ATOM 2534 C CA . ALA B 1 161 ? 38.969 31.125 -25.172 1 33.28 161 ALA B CA 1
ATOM 2535 C C . ALA B 1 161 ? 39.75 32.094 -26.062 1 33.28 161 ALA B C 1
ATOM 2537 O O . ALA B 1 161 ? 39.25 32.5 -27.109 1 33.28 161 ALA B O 1
ATOM 2538 N N . PRO B 1 162 ? 40.469 33.031 -25.438 1 32.09 162 PRO B N 1
ATOM 2539 C CA . PRO B 1 162 ? 41.219 33.906 -26.359 1 32.09 162 PRO B CA 1
ATOM 2540 C C . PRO B 1 162 ? 41.75 33.156 -27.578 1 32.09 162 PRO B C 1
ATOM 2542 O O . PRO B 1 162 ? 42 31.953 -27.5 1 32.09 162 PRO B O 1
ATOM 2545 N N . ALA B 1 163 ? 41.188 33.688 -28.719 1 27.72 163 ALA B N 1
ATOM 2546 C CA . ALA B 1 163 ? 41.625 33.25 -30.062 1 27.72 163 ALA B CA 1
ATOM 2547 C C . ALA B 1 163 ? 43.094 32.875 -30.078 1 27.72 163 ALA B C 1
ATOM 2549 O O . ALA B 1 163 ? 43.875 33.344 -29.234 1 27.72 163 ALA B O 1
ATOM 2550 N N . ALA B 1 164 ? 43.375 32.125 -31.047 1 34.47 164 ALA B N 1
ATOM 2551 C CA . ALA B 1 164 ? 44.406 31.344 -31.734 1 34.47 164 ALA B CA 1
ATOM 2552 C C . ALA B 1 164 ? 45.594 32.219 -32.094 1 34.47 164 ALA B C 1
ATOM 2554 O O . ALA B 1 164 ? 45.469 33.156 -32.875 1 34.47 164 ALA B O 1
ATOM 2555 N N . GLY B 1 165 ? 46.25 32.844 -30.906 1 28.36 165 GLY B N 1
ATOM 2556 C CA . GLY B 1 165 ? 47.312 33.688 -31.438 1 28.36 165 GLY B CA 1
ATOM 2557 C C . GLY B 1 165 ? 48.094 33 -32.531 1 28.36 165 GLY B C 1
ATOM 2558 O O . GLY B 1 165 ? 48.531 31.859 -32.406 1 28.36 165 GLY B O 1
ATOM 2559 N N . SER B 1 166 ? 47.656 33.281 -33.781 1 29.36 166 SER B N 1
ATOM 2560 C CA . SER B 1 166 ? 48.375 33 -35.031 1 29.36 166 SER B CA 1
ATOM 2561 C C . SER B 1 166 ? 49.875 33.312 -34.906 1 29.36 166 SER B C 1
ATOM 2563 O O . SER B 1 166 ? 50.25 34.406 -34.562 1 29.36 166 SER B O 1
ATOM 2565 N N . ARG B 1 167 ? 50.562 32.406 -34.156 1 29.12 167 ARG B N 1
ATOM 2566 C CA . ARG B 1 167 ? 52.031 32.5 -34.219 1 29.12 167 ARG B CA 1
ATOM 2567 C C . ARG B 1 167 ? 52.5 32.781 -35.625 1 29.12 167 ARG B C 1
ATOM 2569 O O . ARG B 1 167 ? 52.375 31.922 -36.531 1 29.12 167 ARG B O 1
ATOM 2576 N N . THR B 1 168 ? 52.031 33.938 -36.188 1 27.84 168 THR B N 1
ATOM 2577 C CA . THR B 1 168 ? 52.656 34.312 -37.438 1 27.84 168 THR B CA 1
ATOM 2578 C C . THR B 1 168 ? 54.188 34.156 -37.344 1 27.84 168 THR B C 1
ATOM 2580 O O . THR B 1 168 ? 54.75 34.344 -36.281 1 27.84 168 THR B O 1
ATOM 2583 N N . ARG B 1 169 ? 54.688 33.562 -38.406 1 29.16 169 ARG B N 1
ATOM 2584 C CA . ARG B 1 169 ? 56 33.344 -39 1 29.16 169 ARG B CA 1
ATOM 2585 C C . ARG B 1 169 ? 56.812 34.625 -39.031 1 29.16 169 ARG B C 1
ATOM 2587 O O . ARG B 1 169 ? 56.469 35.594 -39.719 1 29.16 169 ARG B O 1
ATOM 2594 N N . LYS B 1 170 ? 57.25 35.125 -37.812 1 26.7 170 LYS B N 1
ATOM 2595 C CA . LYS B 1 170 ? 58.188 36.219 -37.906 1 26.7 170 LYS B CA 1
ATOM 2596 C C . LYS B 1 170 ? 59.312 35.906 -38.906 1 26.7 170 LYS B C 1
ATOM 2598 O O . LYS B 1 170 ? 59.969 34.875 -38.781 1 26.7 170 LYS B O 1
ATOM 2603 N N . SER B 1 171 ? 59.125 36.406 -40.156 1 24.77 171 SER B N 1
ATOM 2604 C CA . SER B 1 171 ? 60.188 36.688 -41.125 1 24.77 171 SER B CA 1
ATOM 2605 C C . SER B 1 171 ? 61.375 37.375 -40.469 1 24.77 171 SER B C 1
ATOM 2607 O O . SER B 1 171 ? 61.281 38.5 -40 1 24.77 171 SER B O 1
ATOM 2609 N N . GLY B 1 172 ? 62.094 36.719 -39.438 1 22.31 172 GLY B N 1
ATOM 2610 C CA . GLY B 1 172 ? 63.5 36.812 -39.844 1 22.31 172 GLY B CA 1
ATOM 2611 C C . GLY B 1 172 ? 63.781 36.125 -41.156 1 22.31 172 GLY B C 1
ATOM 2612 O O . GLY B 1 172 ? 63.094 35.156 -41.531 1 22.31 172 GLY B O 1
#

Solvent-accessible surface area (backbone atoms only — not comparable to full-atom values): 19176 Å² total; per-residue (Å²): 72,39,54,49,68,64,32,47,52,44,52,51,49,52,51,55,35,62,77,37,77,89,44,67,42,43,68,64,58,55,19,64,63,56,72,41,61,58,73,60,47,52,56,44,52,50,52,37,33,76,71,46,55,26,36,75,43,80,67,95,88,33,22,32,38,62,46,53,61,44,76,73,38,40,44,29,59,52,47,58,71,46,35,83,55,47,47,30,36,59,66,51,31,76,88,66,38,67,46,58,44,46,88,50,34,37,55,58,58,50,52,49,50,13,48,50,39,21,43,58,47,31,57,74,37,28,46,37,66,35,44,66,61,41,72,58,37,50,48,34,63,66,61,37,76,78,55,74,65,76,66,78,64,74,74,67,68,74,69,69,72,71,72,73,70,74,72,70,70,72,74,120,73,37,52,48,68,64,30,47,51,42,51,52,49,52,49,56,36,61,75,37,77,89,45,67,44,44,69,64,57,54,18,61,57,57,72,43,61,57,73,61,47,53,56,44,52,48,53,37,32,75,70,46,56,27,37,76,45,79,67,96,88,34,22,32,40,64,46,51,61,44,76,74,38,40,43,30,59,51,46,59,70,46,36,84,55,47,45,33,36,58,65,51,30,77,87,66,39,65,44,57,45,44,88,50,34,38,55,57,58,51,54,50,52,14,48,49,39,21,40,58,47,31,57,74,35,28,46,38,68,35,43,67,62,38,73,58,36,54,50,33,56,63,56,52,54,70,59,77,67,78,68,79,66,75,76,68,69,74,72,71,71,78,74,75,77,72,79,67,80,73,80,119

Organism: Ralstonia solanacearum (NCBI: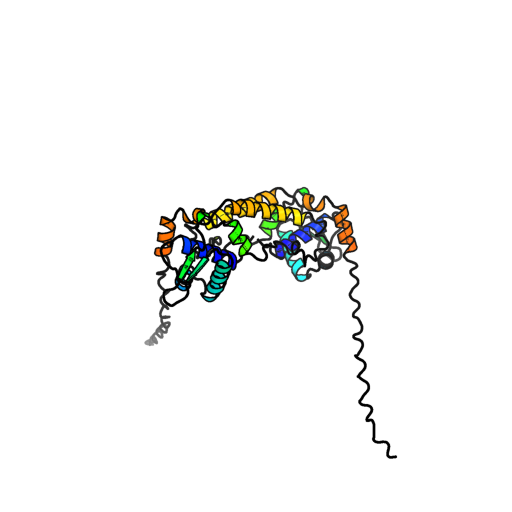txid305)

Nearest PDB structures (foldseek):
  7b0c-assembly1_B  TM=8.888E-01  e=2.842E-09  Streptomyces coelicolor A3(2)
  6y42-assembly1_A  TM=7.678E-01  e=7.622E-08  Streptomyces venezuelae ATCC 10712
  2y75-assembly1_E  TM=8.244E-01  e=9.656E-07  Bacillus subtilis
  6hse-assembly1_A  TM=7.486E-01  e=2.033E-07  Streptomyces venezuelae ATCC 10712
  3k69-assembly1_A-2  TM=7.627E-01  e=2.044E-06  Lactiplantibacillus plantarum

Foldseek 3Di:
DDQDPLLVLLLQVLLVQLLVQPAFAALVLSCVLVVNDSVSSVVSQVQCVVVQQWDWDDDPRIHIHGSDHQQPAQQLVSSPSRRPCPVPDCLSPPVRNPPPCSVPDCPVVVVVVVVVVVSVVSRVDTSCNVCVVSVVVCVCSVPPPVPVPPPPPPPPPPPDPPPPPPPPPPPD/DDQDPLLVLLLQVLLVQLLVQPAFAALVLSCLLVVNDSVSSVVSQVQCVVVQQWDWDDDPRIHIHGSDHQQPAQQLVSSPSRRPCPVPDCLSPPVRNPPPCSVPDCPVVVVVVVVVVVSVVSRVDTSCNVCVVVVVVCVSSVPPNVPPDPPPPPPPPPPPPPDDPPPPDPPD

Sequence (344 aa):
MRLTDYTDYSLRTLIYVAVHPDVLVTIQQIADAFGIPKNHLIKIVQGLGQNGFLHTVRGRAGGITLGRPAVEINIGDVVRATEPDFSLVECFHVNDNHCIITRVCGLRGVLAAALQAYFEVLDTYTLQDLIERPAALNRVLAEGVAVPMPQSGKGRTPKAAPAAGSRTRKSGMRLTDYTDYSLRTLIYVAVHPDVLVTIQQIADAFGIPKNHLIKIVQGLGQNGFLHTVRGRAGGITLGRPAVEINIGDVVRATEPDFSLVECFHVNDNHCIITRVCGLRGVLAAALQAYFEVLDTYTLQDLIERPAALNRVLAEGVAVPMPQSGKGRTPKAAPAAGSRTRKSG

InterPro domains:
  IPR000944 Transcription regulator Rrf2 [PF02082] (3-132)
  IPR000944 Transcription regulator Rrf2 [PS51197] (2-132)
  IPR000944 Transcription regulator Rrf2 [PTHR33221] (1-136)
  IPR000944 Transcription regulator Rrf2 [TIGR00738] (1-131)
  IPR036388 Winged helix-like DNA-binding domain superfamily [G3DSA:1.10.10.10] (1-139)
  IPR036390 Winged helix DNA-binding domain superfamily [SSF46785] (2-133)

Radius of gyration: 29.68 Å; Cα contacts (8 Å, |Δi|>4): 435; chains: 2; bounding box: 121×70×76 Å

pLDDT: mean 72.99, std 25.08, range [22.31, 98.19]